Protein AF-A0A522MVM5-F1 (afdb_monomer)

Radius of gyration: 21.89 Å; Cα contacts (8 Å, |Δi|>4): 262; chains: 1; bounding box: 49×53×70 Å

Secondary structure (DSSP, 8-state):
--PPTT------------TT-HHHHHHHHHHHHH-TTHHHHHHHHHHHHHTSS----S-HHHHHHHHHHHHHHHHHEEEETTEEEE-PSSP-SEEEHHHHHHHHHHHTTT-HHHHHHHHHHHHHH--TTSPPPSEEETTT--EE-TT-S--THHHHHHHHHHHHHHHH--HHHHHHHHHHHHHHHHHHHHTB-TTS-B----SSSGGGS--S-----

Sequence (217 aa):
MSVAPREREELRLAVCFHRDGAAAADGGLDAILADREVQRKTAAFYAERLSQARLMVPSAEISRGVVWAKTNMVRVAKEYPLGWGSTNSPPSDILVSRDTSWFVHGYDHLWPQFSRSALEVFNRCLEPSGQVVEYVRGVSGYKTTYELNINDDTPLHLVAILHHYNCTLDDAWLREIYPLCRRIAEYMLSQRDRNGLLFCRAAGVELFGISSWRNII

Solvent-accessible surface area (backbone atoms only — not comparable to full-atom values): 12631 Å² total; per-residue (Å²): 137,86,78,56,94,93,59,84,87,86,88,85,84,84,90,71,82,42,99,86,35,68,83,71,18,45,67,58,45,54,51,57,75,64,47,83,53,52,67,57,53,52,50,48,60,49,50,63,35,59,64,36,81,74,63,90,59,94,48,64,65,60,35,49,47,55,46,52,53,51,50,55,52,61,70,34,53,44,81,36,86,63,37,38,42,53,34,61,89,80,76,66,55,60,33,39,38,51,60,50,26,58,45,28,74,59,30,46,57,47,41,41,68,53,33,52,40,30,52,48,41,53,64,75,57,42,42,96,69,27,49,42,38,47,34,36,27,34,77,78,66,52,66,44,51,66,81,36,76,45,51,48,30,38,64,40,45,54,53,28,52,52,50,48,37,74,69,65,67,48,60,68,59,49,62,70,47,41,68,57,54,51,36,29,53,54,32,52,67,70,34,39,46,98,87,68,44,80,53,70,52,60,93,47,64,69,91,40,39,69,61,65,94,70,79,92,124

Nearest PDB structures (foldseek):
  6xux-assembly1_A  TM=7.515E-01  e=3.654E-05  Escherichia coli K-12
  4zlf-assembly1_A  TM=6.915E-01  e=3.242E-03  Saccharophagus degradans 2-40
  3s4b-assembly1_B  TM=7.210E-01  e=4.071E-02  Cellulomonas uda
  2cqt-assembly1_B  TM=7.478E-01  e=1.286E-01  Cellulomonas gilvus
  8bou-assembly1_A  TM=6.640E-01  e=2.037E-01  Blautia producta ATCC 27340 = DSM 2950

Foldseek 3Di:
DDADVPGDDDDDDDDFDDPVDDVVRVVVVVVVVPPPCVVVVVVVVLCQQLVFPADDDPDPVVRVVSSVVSVVLVVQWDAFPLWIAGD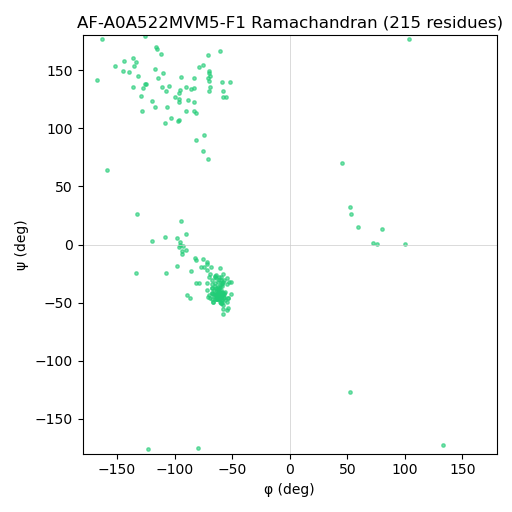DPVHDQKGFLLVLLVSLLVCLRRPLVNNVRSLVSQLVVADPQLAGFGIARRHPRDTHNLPKLHAPSLVSSLVSVVSSCVSPVPPVVCVVCVVSSVSSVVSQQVCADPVSDRDIDFPDDDPSPDRDSDDPD

Structure (mmCIF, N/CA/C/O backbone):
data_AF-A0A522MVM5-F1
#
_entry.id   AF-A0A522MVM5-F1
#
loop_
_atom_site.group_PDB
_atom_site.id
_atom_site.type_symbol
_atom_site.label_atom_id
_atom_site.label_alt_id
_atom_site.label_comp_id
_atom_site.label_asym_id
_atom_site.label_entity_id
_atom_site.label_seq_id
_atom_site.pdbx_PDB_ins_code
_atom_site.Cartn_x
_atom_site.Cartn_y
_atom_site.Cartn_z
_atom_site.occupancy
_atom_site.B_iso_or_equiv
_atom_site.auth_seq_id
_atom_site.auth_comp_id
_atom_site.auth_asym_id
_atom_site.auth_atom_id
_atom_site.pdbx_PDB_model_num
ATOM 1 N N . MET A 1 1 ? 13.911 3.305 -45.208 1.00 59.50 1 MET A N 1
ATOM 2 C CA . MET A 1 1 ? 15.111 2.619 -44.688 1.00 59.50 1 MET A CA 1
ATOM 3 C C . MET A 1 1 ? 15.260 1.305 -45.428 1.00 59.50 1 MET A C 1
ATOM 5 O O . MET A 1 1 ? 14.272 0.593 -45.555 1.00 59.50 1 MET A O 1
ATOM 9 N N . SER A 1 2 ? 16.442 1.036 -45.983 1.00 82.94 2 SER A N 1
ATOM 10 C CA . SER A 1 2 ? 16.785 -0.252 -46.595 1.00 82.94 2 SER A CA 1
ATOM 11 C C . SER A 1 2 ? 17.772 -0.935 -45.657 1.00 82.94 2 SER A C 1
ATOM 13 O O . SER A 1 2 ? 18.920 -0.513 -45.603 1.00 82.94 2 SER A O 1
ATOM 15 N N . VAL A 1 3 ? 17.317 -1.942 -44.913 1.00 85.31 3 VAL A N 1
ATOM 16 C CA . VAL A 1 3 ? 18.158 -2.729 -43.997 1.00 85.31 3 VAL A CA 1
ATOM 17 C C . VAL A 1 3 ? 18.760 -3.893 -44.785 1.00 85.31 3 VAL A C 1
ATOM 19 O O . VAL A 1 3 ? 18.013 -4.638 -45.426 1.00 85.31 3 VAL A O 1
ATOM 22 N N . ALA A 1 4 ? 20.088 -4.044 -44.793 1.00 91.25 4 ALA A N 1
ATOM 23 C CA . ALA A 1 4 ? 20.739 -5.103 -45.564 1.00 91.25 4 ALA A CA 1
ATOM 24 C C . ALA A 1 4 ? 20.488 -6.501 -44.948 1.00 91.25 4 ALA A C 1
ATOM 26 O O . ALA A 1 4 ? 20.100 -6.621 -43.781 1.00 91.25 4 ALA A O 1
ATOM 27 N N . PRO A 1 5 ? 20.711 -7.604 -45.692 1.00 90.31 5 PRO A N 1
ATOM 28 C CA . PRO A 1 5 ? 20.560 -8.947 -45.141 1.00 90.31 5 PRO A CA 1
ATOM 29 C C . PRO A 1 5 ? 21.411 -9.146 -43.878 1.00 90.31 5 PRO A C 1
ATOM 31 O O . PRO A 1 5 ? 22.623 -8.961 -43.910 1.00 90.31 5 PRO A O 1
ATOM 34 N N . ARG A 1 6 ? 20.770 -9.599 -42.789 1.00 90.00 6 ARG A N 1
ATOM 35 C CA . ARG A 1 6 ? 21.353 -9.810 -41.443 1.00 90.00 6 ARG A CA 1
ATOM 36 C C . ARG A 1 6 ? 21.667 -8.541 -40.643 1.00 90.00 6 ARG A C 1
ATOM 38 O O . ARG A 1 6 ? 22.111 -8.674 -39.503 1.00 90.00 6 ARG A O 1
ATOM 45 N N . GLU A 1 7 ? 21.386 -7.354 -41.168 1.00 92.00 7 GLU A N 1
ATOM 46 C CA . GLU A 1 7 ? 21.392 -6.137 -40.359 1.00 92.00 7 GLU A CA 1
ATOM 47 C C . GLU A 1 7 ? 20.102 -6.019 -39.541 1.00 92.00 7 GLU A C 1
ATOM 49 O O . GLU A 1 7 ? 19.048 -6.559 -39.892 1.00 92.00 7 GLU A O 1
ATOM 54 N N . ARG A 1 8 ? 20.202 -5.332 -38.403 1.00 87.00 8 ARG A N 1
ATOM 55 C CA . ARG A 1 8 ? 19.068 -4.986 -37.548 1.00 87.00 8 ARG A CA 1
ATOM 56 C C . ARG A 1 8 ? 19.133 -3.500 -37.258 1.00 87.00 8 ARG A C 1
ATOM 58 O O . ARG A 1 8 ? 20.149 -3.019 -36.768 1.00 87.00 8 ARG A O 1
ATOM 65 N N . GLU A 1 9 ? 18.032 -2.814 -37.510 1.00 88.19 9 GLU A N 1
ATOM 66 C CA . GLU A 1 9 ? 17.811 -1.452 -37.038 1.00 88.19 9 GLU A CA 1
ATOM 67 C C . GLU A 1 9 ? 16.731 -1.468 -35.954 1.00 88.19 9 GLU A C 1
ATOM 69 O O . GLU A 1 9 ? 15.821 -2.301 -35.974 1.00 88.19 9 GLU A O 1
ATOM 74 N N . GLU A 1 10 ? 16.839 -0.555 -34.992 1.00 85.44 10 GLU A N 1
ATOM 75 C CA . GLU A 1 10 ? 15.891 -0.411 -33.890 1.00 85.44 10 GLU A CA 1
ATOM 76 C C . GLU A 1 10 ? 15.267 0.983 -33.939 1.00 85.44 10 GLU A C 1
ATOM 78 O O . GLU A 1 10 ? 15.971 1.992 -33.871 1.00 85.44 10 GLU A O 1
ATOM 83 N N . LEU A 1 11 ? 13.937 1.033 -34.010 1.00 87.25 11 LEU A N 1
ATOM 84 C CA . LEU A 1 11 ? 13.166 2.257 -33.834 1.00 87.25 11 LEU A CA 1
ATOM 85 C C . LEU A 1 11 ? 12.611 2.295 -32.408 1.00 87.25 11 LEU A C 1
ATOM 87 O O . LEU A 1 11 ? 11.927 1.364 -31.982 1.00 87.25 11 LEU A O 1
ATOM 91 N N . ARG A 1 12 ? 12.866 3.390 -31.688 1.00 86.69 12 ARG A N 1
ATOM 92 C CA . ARG A 1 12 ? 12.311 3.631 -30.352 1.00 86.69 12 ARG A CA 1
ATOM 93 C C . ARG A 1 12 ? 11.241 4.707 -30.424 1.00 86.69 12 ARG A C 1
ATOM 95 O O . ARG A 1 12 ? 11.456 5.762 -31.010 1.00 86.69 12 ARG A O 1
ATOM 102 N N . LEU A 1 13 ? 10.103 4.429 -29.802 1.00 88.62 13 LEU A N 1
ATOM 103 C CA . LEU A 1 13 ? 8.974 5.342 -29.684 1.00 88.62 13 LEU A CA 1
ATOM 104 C C . LEU A 1 13 ? 8.638 5.480 -28.201 1.00 88.62 13 LEU A C 1
ATOM 106 O O . LEU A 1 13 ? 8.641 4.490 -27.469 1.00 88.62 13 LEU A O 1
ATOM 110 N N . ALA A 1 14 ? 8.346 6.698 -27.764 1.00 89.62 14 ALA A N 1
ATOM 111 C CA . ALA A 1 14 ? 7.915 6.989 -26.406 1.00 89.62 14 ALA A CA 1
ATOM 112 C C . ALA A 1 14 ? 6.802 8.039 -26.441 1.00 89.62 14 ALA A C 1
ATOM 114 O O . ALA A 1 14 ? 6.758 8.884 -27.333 1.00 89.62 14 ALA A O 1
ATOM 115 N N . VAL A 1 15 ? 5.890 7.952 -25.475 1.00 88.94 15 VAL A N 1
ATOM 116 C CA . VAL A 1 15 ? 4.810 8.921 -25.282 1.00 88.94 15 VAL A CA 1
ATOM 117 C C . VAL A 1 15 ? 5.024 9.562 -23.924 1.00 88.94 15 VAL A C 1
ATOM 119 O O . VAL A 1 15 ? 4.997 8.874 -22.904 1.00 88.94 15 VAL A O 1
ATOM 122 N N . CYS A 1 16 ? 5.229 10.873 -23.924 1.00 89.69 16 CYS A N 1
ATOM 123 C CA . CYS A 1 16 ? 5.410 11.661 -22.716 1.00 89.69 16 CYS A CA 1
ATOM 124 C C . CYS A 1 16 ? 4.249 12.636 -22.555 1.00 89.69 16 CYS A C 1
ATOM 126 O O . CYS A 1 16 ? 3.744 13.194 -23.528 1.00 89.69 16 CYS A O 1
ATOM 128 N N . PHE A 1 17 ? 3.843 12.850 -21.310 1.00 88.56 17 PHE A N 1
ATOM 129 C CA . PHE A 1 17 ? 2.842 13.839 -20.946 1.00 88.56 17 PHE A CA 1
ATOM 130 C C . PHE A 1 17 ? 3.404 14.726 -19.841 1.00 88.56 17 PHE A C 1
ATOM 132 O O . PHE A 1 17 ? 3.945 14.227 -18.855 1.00 88.56 17 PHE A O 1
ATOM 139 N N . HIS A 1 18 ? 3.219 16.033 -19.990 1.00 88.69 18 HIS A N 1
ATOM 140 C CA . HIS A 1 18 ? 3.446 16.997 -18.929 1.00 88.69 18 HIS A CA 1
ATOM 141 C C . HIS A 1 18 ? 2.291 17.996 -18.917 1.00 88.69 18 HIS A C 1
ATOM 143 O O . HIS A 1 18 ? 1.875 18.482 -19.970 1.00 88.69 18 HIS A O 1
ATOM 149 N N . ARG A 1 19 ? 1.771 18.314 -17.726 1.00 88.38 19 ARG A N 1
ATOM 150 C CA . ARG A 1 19 ? 0.614 19.216 -17.582 1.00 88.38 19 ARG A CA 1
ATOM 151 C C . ARG A 1 19 ? 0.884 20.627 -18.122 1.00 88.38 19 ARG A C 1
ATOM 153 O O . ARG A 1 19 ? -0.040 21.284 -18.580 1.00 88.38 19 ARG A O 1
ATOM 160 N N . ASP A 1 20 ? 2.148 21.049 -18.091 1.00 92.25 20 ASP A N 1
ATOM 161 C CA . ASP A 1 20 ? 2.594 22.386 -18.511 1.00 92.25 20 ASP A CA 1
ATOM 162 C C . ASP A 1 20 ? 2.977 22.454 -20.010 1.00 92.25 20 ASP A C 1
ATOM 164 O O . ASP A 1 20 ? 3.502 23.462 -20.474 1.00 92.25 20 ASP A O 1
ATOM 168 N N . GLY A 1 21 ? 2.704 21.394 -20.785 1.00 92.19 21 GLY A N 1
ATOM 169 C CA . GLY A 1 21 ? 2.874 21.364 -22.243 1.00 92.19 21 GLY A CA 1
ATOM 170 C C . GLY A 1 21 ? 4.105 20.598 -22.743 1.00 92.19 21 GLY A C 1
ATOM 171 O O . GLY A 1 21 ? 4.904 20.080 -21.965 1.00 92.19 21 GLY A O 1
ATOM 172 N N . ALA A 1 22 ? 4.241 20.513 -24.073 1.00 91.38 22 ALA A N 1
ATOM 173 C CA . ALA A 1 22 ? 5.229 19.663 -24.751 1.00 91.38 22 ALA A CA 1
ATOM 174 C C . ALA A 1 22 ? 6.685 20.008 -24.395 1.00 91.38 22 ALA A C 1
ATOM 176 O O . ALA A 1 22 ? 7.446 19.109 -24.061 1.00 91.38 22 ALA A O 1
ATOM 177 N N . ALA A 1 23 ? 7.039 21.296 -24.340 1.00 92.31 23 ALA A N 1
ATOM 178 C CA . ALA A 1 23 ? 8.403 21.727 -24.012 1.00 92.31 23 ALA A CA 1
ATOM 179 C C . ALA A 1 23 ? 8.878 21.230 -22.632 1.00 92.31 23 ALA A C 1
ATOM 181 O O . ALA A 1 23 ? 10.050 20.925 -22.437 1.00 92.31 23 ALA A O 1
ATOM 182 N N . ALA A 1 24 ? 7.959 21.113 -21.668 1.00 90.81 24 ALA A N 1
ATOM 183 C CA . ALA A 1 24 ? 8.264 20.564 -20.349 1.00 90.81 24 ALA A CA 1
ATOM 184 C C . ALA A 1 24 ? 8.364 19.024 -20.351 1.00 90.81 24 ALA A C 1
ATOM 186 O O . ALA A 1 24 ? 8.955 18.444 -19.442 1.00 90.81 24 ALA A O 1
ATOM 187 N N . ALA A 1 25 ? 7.804 18.354 -21.363 1.00 92.69 25 ALA A N 1
ATOM 188 C CA . ALA A 1 25 ? 7.892 16.908 -21.548 1.00 92.69 25 ALA A CA 1
ATOM 189 C C . ALA A 1 25 ? 9.162 16.470 -22.305 1.00 92.69 25 ALA A C 1
ATOM 191 O O . ALA A 1 25 ? 9.578 15.321 -22.139 1.00 92.69 25 ALA A O 1
ATOM 192 N N . ASP A 1 26 ? 9.782 17.361 -23.089 1.00 91.44 26 ASP A N 1
ATOM 193 C CA . ASP A 1 26 ? 10.925 17.053 -23.966 1.00 91.44 26 ASP A CA 1
ATOM 194 C C . ASP A 1 26 ? 12.104 16.440 -23.201 1.00 91.44 26 ASP A C 1
ATOM 196 O O . ASP A 1 26 ? 12.594 15.374 -23.564 1.00 91.44 26 ASP A O 1
ATOM 200 N N . GLY A 1 27 ? 12.493 17.030 -22.065 1.00 88.56 27 GLY A N 1
ATOM 201 C CA . GLY A 1 27 ? 13.588 16.486 -21.254 1.00 88.56 27 GLY A CA 1
ATOM 202 C C . GLY A 1 27 ? 13.316 15.065 -20.739 1.00 88.56 27 GLY A C 1
ATOM 203 O O . GLY A 1 27 ? 14.226 14.239 -20.665 1.00 88.56 27 GLY A O 1
ATOM 204 N N . GLY A 1 28 ? 12.055 14.749 -20.421 1.00 88.06 28 GLY A N 1
ATOM 205 C CA . GLY A 1 28 ? 11.645 13.398 -20.030 1.00 88.06 28 GLY A CA 1
ATOM 206 C C . GLY A 1 28 ? 11.638 12.423 -21.209 1.00 88.06 28 GLY A C 1
ATOM 207 O O . GLY A 1 28 ? 12.064 11.277 -21.064 1.00 88.06 28 GLY A O 1
ATOM 208 N N . LEU A 1 29 ? 11.199 12.883 -22.384 1.00 90.88 29 LEU A N 1
ATOM 209 C CA . LEU A 1 29 ? 11.238 12.112 -23.625 1.00 90.88 29 LEU A CA 1
ATOM 210 C C . LEU A 1 29 ? 12.673 11.733 -24.001 1.00 90.88 29 LEU A C 1
ATOM 212 O O . LEU A 1 29 ? 12.952 10.552 -24.217 1.00 90.88 29 LEU A O 1
ATOM 216 N N . ASP A 1 30 ? 13.584 12.704 -24.001 1.00 91.06 30 ASP A N 1
ATOM 217 C CA . ASP A 1 30 ? 14.993 12.490 -24.327 1.00 91.06 30 ASP A CA 1
ATOM 218 C C . ASP A 1 30 ? 15.651 11.512 -23.352 1.00 91.06 30 ASP A C 1
ATOM 220 O O . ASP A 1 30 ? 16.343 10.582 -23.772 1.00 91.06 30 ASP A O 1
ATOM 224 N N . ALA A 1 31 ? 15.377 11.649 -22.051 1.00 89.62 31 ALA A N 1
ATOM 225 C CA . ALA A 1 31 ? 15.889 10.731 -21.039 1.00 89.62 31 ALA A CA 1
ATOM 226 C C . ALA A 1 31 ? 15.412 9.283 -21.268 1.00 89.62 31 ALA A C 1
ATOM 228 O O . ALA A 1 31 ? 16.213 8.346 -21.195 1.00 89.62 31 ALA A O 1
ATOM 229 N N . ILE A 1 32 ? 14.130 9.083 -21.598 1.00 89.00 32 ILE A N 1
ATOM 230 C CA . ILE A 1 32 ? 13.566 7.753 -21.881 1.00 89.00 32 ILE A CA 1
ATOM 231 C C . ILE A 1 32 ? 14.183 7.154 -23.149 1.00 89.00 32 ILE A C 1
ATOM 233 O O . ILE A 1 32 ? 14.545 5.973 -23.169 1.00 89.00 32 ILE A O 1
ATOM 237 N N . LEU A 1 33 ? 14.319 7.951 -24.211 1.00 90.12 33 LEU A N 1
ATOM 238 C CA . LEU A 1 33 ? 14.910 7.510 -25.475 1.00 90.12 33 LEU A CA 1
ATOM 239 C C . LEU A 1 33 ? 16.421 7.254 -25.362 1.00 90.12 33 LEU A C 1
ATOM 241 O O . LEU A 1 33 ? 16.952 6.427 -26.110 1.00 90.12 33 LEU A O 1
ATOM 245 N N . ALA A 1 34 ? 17.106 7.901 -24.419 1.00 90.62 34 ALA A N 1
ATOM 246 C CA . ALA A 1 34 ? 18.513 7.659 -24.120 1.00 90.62 34 ALA A CA 1
ATOM 247 C C . ALA A 1 34 ? 18.731 6.401 -23.261 1.00 90.62 34 ALA A C 1
ATOM 249 O O . ALA A 1 34 ? 19.721 5.694 -23.460 1.00 90.62 34 ALA A O 1
ATOM 250 N N . ASP A 1 35 ? 17.812 6.059 -22.348 1.00 91.31 35 ASP A N 1
ATOM 251 C CA . ASP A 1 35 ? 17.983 4.911 -21.448 1.00 91.31 35 ASP A CA 1
ATOM 252 C C . ASP A 1 35 ? 17.779 3.575 -22.180 1.00 91.31 35 ASP A C 1
ATOM 254 O O . ASP A 1 35 ? 16.661 3.082 -22.337 1.00 91.31 35 ASP A O 1
ATOM 258 N N . ARG A 1 36 ? 18.871 2.975 -22.661 1.00 89.00 36 ARG A N 1
ATOM 259 C CA . ARG A 1 36 ? 18.879 1.654 -23.324 1.00 89.00 36 ARG A CA 1
ATOM 260 C C . ARG A 1 36 ? 18.648 0.495 -22.356 1.00 89.00 36 ARG A C 1
ATOM 262 O O . ARG A 1 36 ? 18.312 -0.605 -22.777 1.00 89.00 36 ARG A O 1
ATOM 269 N N . GLU A 1 37 ? 18.769 0.751 -21.060 1.00 91.75 37 GLU A N 1
ATOM 270 C CA . GLU A 1 37 ? 18.680 -0.262 -20.016 1.00 91.75 37 GLU A CA 1
ATOM 271 C C . GLU A 1 37 ? 17.276 -0.352 -19.410 1.00 91.75 37 GLU A C 1
ATOM 273 O O . GLU A 1 37 ? 17.040 -1.208 -18.557 1.00 91.75 37 GLU A O 1
ATOM 278 N N . VAL A 1 38 ? 16.332 0.496 -19.840 1.00 88.00 38 VAL A N 1
ATOM 279 C CA . VAL A 1 38 ? 14.992 0.606 -19.240 1.00 88.00 38 VAL A CA 1
ATOM 280 C C . VAL A 1 38 ? 14.270 -0.741 -19.174 1.00 88.00 38 VAL A C 1
ATOM 282 O O . VAL A 1 38 ? 13.802 -1.130 -18.107 1.00 88.00 38 VAL A O 1
ATOM 285 N N . GLN A 1 39 ? 14.276 -1.523 -20.259 1.00 88.38 39 GLN A N 1
ATOM 286 C CA . GLN A 1 39 ? 13.638 -2.841 -20.284 1.00 88.38 39 GLN A CA 1
ATOM 287 C C . GLN A 1 39 ? 14.296 -3.804 -19.290 1.00 88.38 39 GLN A C 1
ATOM 289 O O . GLN A 1 39 ? 13.598 -4.532 -18.581 1.00 88.38 39 GLN A O 1
ATOM 294 N N . ARG A 1 40 ? 15.633 -3.798 -19.203 1.00 93.50 40 ARG A N 1
ATOM 295 C CA . ARG A 1 40 ? 16.369 -4.654 -18.266 1.00 93.50 40 ARG A CA 1
ATOM 296 C C . ARG A 1 40 ? 16.108 -4.239 -16.821 1.00 93.50 40 ARG A C 1
ATOM 298 O O . ARG A 1 40 ? 15.895 -5.111 -15.984 1.00 93.50 40 ARG A O 1
ATOM 305 N N . LYS A 1 41 ? 16.084 -2.936 -16.527 1.00 93.94 41 LYS A N 1
ATOM 306 C CA . LYS A 1 41 ? 15.752 -2.396 -15.199 1.00 93.94 41 LYS A CA 1
ATOM 307 C C . LYS A 1 41 ? 14.332 -2.789 -14.788 1.00 93.94 41 LYS A C 1
ATOM 309 O O . LYS A 1 41 ? 14.145 -3.291 -13.684 1.00 93.94 41 LYS A O 1
ATOM 314 N N . THR A 1 42 ? 13.353 -2.658 -15.687 1.00 91.44 42 THR A N 1
ATOM 315 C CA . THR A 1 42 ? 11.976 -3.106 -15.437 1.00 91.44 42 THR A CA 1
ATOM 316 C C . THR A 1 42 ? 11.914 -4.615 -15.203 1.00 91.44 42 THR A C 1
ATOM 318 O O . THR A 1 42 ? 11.319 -5.057 -14.225 1.00 91.44 42 THR A O 1
ATOM 321 N N . ALA A 1 43 ? 12.564 -5.422 -16.044 1.00 94.50 43 ALA A N 1
ATOM 322 C CA . ALA A 1 43 ? 12.594 -6.872 -15.867 1.00 94.50 43 ALA A CA 1
ATOM 323 C C . ALA A 1 43 ? 13.237 -7.275 -14.530 1.00 94.50 43 ALA A C 1
ATOM 325 O O . ALA A 1 43 ? 12.707 -8.145 -13.844 1.00 94.50 43 ALA A O 1
ATOM 326 N N . ALA A 1 44 ? 14.329 -6.617 -14.132 1.00 95.56 44 ALA A N 1
ATOM 327 C CA . ALA A 1 44 ? 14.992 -6.847 -12.851 1.00 95.56 44 ALA A CA 1
ATOM 328 C C . ALA A 1 44 ? 14.090 -6.480 -11.663 1.00 95.56 44 ALA A C 1
ATOM 330 O O . ALA A 1 44 ? 13.969 -7.274 -10.733 1.00 95.56 44 ALA A O 1
ATOM 331 N N . PHE A 1 45 ? 13.396 -5.338 -11.729 1.00 93.62 45 PHE A N 1
ATOM 332 C CA . PHE A 1 45 ? 12.435 -4.905 -10.709 1.00 93.62 45 PHE A CA 1
ATOM 333 C C . PHE A 1 45 ? 11.326 -5.943 -10.473 1.00 93.62 45 PHE A C 1
ATOM 335 O O . PHE A 1 45 ? 11.011 -6.272 -9.325 1.00 93.62 45 PHE A O 1
ATOM 342 N N . TYR A 1 46 ? 10.755 -6.490 -11.554 1.00 94.56 46 TYR A N 1
ATOM 343 C CA . TYR A 1 46 ? 9.770 -7.568 -11.457 1.00 94.56 46 TYR A CA 1
ATOM 344 C C . TYR A 1 46 ? 10.413 -8.868 -10.972 1.00 94.56 46 TYR A C 1
ATOM 346 O O . TYR A 1 46 ? 9.874 -9.508 -10.076 1.00 94.56 46 TYR A O 1
ATOM 354 N N . ALA A 1 47 ? 11.560 -9.267 -11.524 1.00 93.94 47 ALA A N 1
ATOM 355 C CA . ALA A 1 47 ? 12.223 -10.518 -11.167 1.00 93.94 47 ALA A CA 1
ATOM 356 C C . ALA A 1 47 ? 12.565 -10.585 -9.672 1.00 93.94 47 ALA A C 1
ATOM 358 O O . ALA A 1 47 ? 12.301 -11.607 -9.040 1.00 93.94 47 ALA A O 1
ATOM 359 N N . GLU A 1 48 ? 13.076 -9.494 -9.098 1.00 94.31 48 GLU A N 1
ATOM 360 C CA . GLU A 1 48 ? 13.365 -9.361 -7.668 1.00 94.31 48 GLU A CA 1
ATOM 361 C C . GLU A 1 48 ? 12.131 -9.704 -6.815 1.00 94.31 48 GLU A C 1
ATOM 363 O O . GLU A 1 48 ? 12.178 -10.620 -5.993 1.00 94.31 48 GLU A O 1
ATOM 368 N N . ARG A 1 49 ? 10.995 -9.047 -7.075 1.00 94.25 49 ARG A N 1
ATOM 369 C CA . ARG A 1 49 ? 9.741 -9.224 -6.319 1.00 94.25 49 ARG A CA 1
ATOM 370 C C . ARG A 1 49 ? 9.081 -10.574 -6.581 1.00 94.25 49 ARG A C 1
ATOM 372 O O . ARG A 1 49 ? 8.675 -11.271 -5.656 1.00 94.25 49 ARG A O 1
ATOM 379 N N . LEU A 1 50 ? 8.996 -10.990 -7.844 1.00 93.56 50 LEU A N 1
ATOM 380 C CA . LEU A 1 50 ? 8.359 -12.254 -8.231 1.00 93.56 50 LEU A CA 1
ATOM 381 C C . LEU A 1 50 ? 9.154 -13.479 -7.764 1.00 93.56 50 LEU A C 1
ATOM 383 O O . LEU A 1 50 ? 8.586 -14.573 -7.668 1.00 93.56 50 LEU A O 1
ATOM 387 N N . SER A 1 51 ? 10.443 -13.308 -7.456 1.00 92.75 51 SER A N 1
ATOM 388 C CA . SER A 1 51 ? 11.276 -14.371 -6.900 1.00 92.75 51 SER A CA 1
ATOM 389 C C . SER A 1 51 ? 10.940 -14.725 -5.448 1.00 92.75 51 SER A C 1
ATOM 391 O O . SER A 1 51 ? 11.222 -15.860 -5.062 1.00 92.75 51 SER A O 1
ATOM 393 N N . GLN A 1 52 ? 10.301 -13.815 -4.701 1.00 92.31 52 GLN A N 1
ATOM 394 C CA . GLN A 1 52 ? 9.852 -14.010 -3.316 1.00 92.31 52 GLN A CA 1
ATOM 395 C C . GLN A 1 52 ? 8.606 -14.896 -3.251 1.00 92.31 52 GLN A C 1
ATOM 397 O O . GLN A 1 52 ? 7.857 -14.945 -4.223 1.00 92.31 52 GLN A O 1
ATOM 402 N N . ALA A 1 53 ? 8.364 -15.586 -2.130 1.00 88.88 53 ALA A N 1
ATOM 403 C CA . ALA A 1 53 ? 7.168 -16.413 -1.900 1.00 88.88 53 ALA A CA 1
ATOM 404 C C . ALA A 1 53 ? 6.814 -17.327 -3.098 1.00 88.88 53 ALA A C 1
ATOM 406 O O . ALA A 1 53 ? 5.859 -17.100 -3.854 1.00 88.88 53 ALA A O 1
ATOM 407 N N . ARG A 1 54 ? 7.651 -18.345 -3.337 1.00 88.56 54 ARG A N 1
ATOM 408 C CA . ARG A 1 54 ? 7.435 -19.335 -4.403 1.00 88.56 54 ARG A CA 1
ATOM 409 C C . ARG A 1 54 ? 6.616 -20.508 -3.885 1.00 88.56 54 ARG A C 1
ATOM 411 O O . ARG A 1 54 ? 6.916 -21.051 -2.829 1.00 88.56 54 ARG A O 1
ATOM 418 N N . LEU A 1 55 ? 5.638 -20.935 -4.679 1.00 90.62 55 LEU A N 1
ATOM 419 C CA . LEU A 1 55 ? 4.856 -22.136 -4.411 1.00 90.62 55 LEU A CA 1
ATOM 420 C C . LEU A 1 55 ? 5.328 -23.270 -5.324 1.00 90.62 55 LEU A C 1
ATOM 422 O O . LEU A 1 55 ? 5.103 -23.237 -6.537 1.00 90.62 55 LEU A O 1
ATOM 426 N N . MET A 1 56 ? 5.995 -24.262 -4.740 1.00 91.12 56 MET A N 1
ATOM 427 C CA . MET A 1 56 ? 6.434 -25.468 -5.440 1.00 91.12 56 MET A CA 1
ATOM 428 C C . MET A 1 56 ? 5.413 -26.577 -5.214 1.00 91.12 56 MET A C 1
ATOM 430 O O . MET A 1 56 ? 5.309 -27.119 -4.118 1.00 91.12 56 MET A O 1
ATOM 434 N N . VAL A 1 57 ? 4.649 -26.893 -6.254 1.00 95.06 57 VAL A N 1
ATOM 435 C CA . VAL A 1 57 ? 3.628 -27.944 -6.243 1.00 95.06 57 VAL A CA 1
ATOM 436 C C . VAL A 1 57 ? 3.728 -28.768 -7.530 1.00 95.06 57 VAL A C 1
ATOM 438 O O . VAL A 1 57 ? 4.296 -28.283 -8.509 1.00 95.06 57 VAL A O 1
ATOM 441 N N . PRO A 1 58 ? 3.177 -29.995 -7.572 1.00 97.69 58 PRO A N 1
ATOM 442 C CA . PRO A 1 58 ? 3.253 -30.835 -8.769 1.00 97.69 58 PRO A CA 1
ATOM 443 C C . PRO A 1 58 ? 2.622 -30.211 -10.024 1.00 97.69 58 PRO A C 1
ATOM 445 O O . PRO A 1 58 ? 3.074 -30.481 -11.133 1.00 97.69 58 PRO A O 1
ATOM 448 N N . SER A 1 59 ? 1.592 -29.368 -9.871 1.00 97.31 59 SER A N 1
ATOM 449 C CA . SER A 1 59 ? 0.976 -28.661 -11.000 1.00 97.31 59 SER A CA 1
ATOM 450 C C . SER A 1 59 ? 1.752 -27.392 -11.346 1.00 97.31 59 SER A C 1
ATOM 452 O O . SER A 1 59 ? 1.764 -26.412 -10.595 1.00 97.31 59 SER A O 1
ATOM 454 N N . ALA A 1 60 ? 2.331 -27.377 -12.544 1.00 94.56 60 ALA A N 1
ATOM 455 C CA . ALA A 1 60 ? 3.016 -26.205 -13.068 1.00 94.56 60 ALA A CA 1
ATOM 456 C C . ALA A 1 60 ? 2.052 -25.024 -13.299 1.00 94.56 60 ALA A C 1
ATOM 458 O O . ALA A 1 60 ? 2.464 -23.869 -13.216 1.00 94.56 60 ALA A O 1
ATOM 459 N N . GLU A 1 61 ? 0.770 -25.288 -13.560 1.00 96.81 61 GLU A N 1
ATOM 4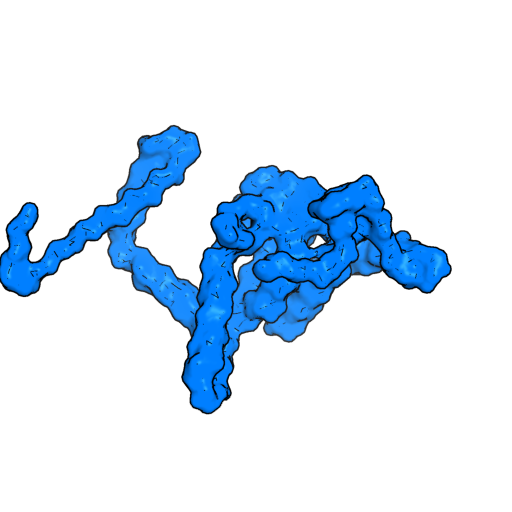60 C CA . GLU A 1 61 ? -0.284 -24.282 -13.715 1.00 96.81 61 GLU A CA 1
ATOM 461 C C . GLU A 1 61 ? -0.482 -23.501 -12.419 1.00 96.81 61 GLU A C 1
ATOM 463 O O . GLU A 1 61 ? -0.485 -22.273 -12.452 1.00 96.81 61 GLU A O 1
ATOM 468 N N . ILE A 1 62 ? -0.575 -24.197 -11.281 1.00 95.12 62 ILE A N 1
ATOM 469 C CA . ILE A 1 62 ? -0.729 -23.563 -9.967 1.00 95.12 62 ILE A CA 1
ATOM 470 C C . ILE A 1 62 ? 0.518 -22.737 -9.631 1.00 95.12 62 ILE A C 1
ATOM 472 O O . ILE A 1 62 ? 0.401 -21.566 -9.265 1.00 95.12 62 ILE A O 1
ATOM 476 N N . SER A 1 63 ? 1.718 -23.295 -9.826 1.00 93.31 63 SER A N 1
ATOM 477 C CA . SER A 1 63 ? 2.968 -22.554 -9.605 1.00 93.31 63 SER A CA 1
ATOM 478 C C . SER A 1 63 ? 3.066 -21.296 -10.479 1.00 93.31 63 SER A C 1
ATOM 480 O O . SER A 1 63 ? 3.459 -20.237 -9.987 1.00 93.31 63 SER A O 1
ATOM 482 N N . ARG A 1 64 ? 2.666 -21.365 -11.759 1.00 93.38 64 ARG A N 1
ATOM 483 C CA . ARG A 1 64 ? 2.601 -20.189 -12.649 1.00 93.38 64 ARG A CA 1
ATOM 484 C C . ARG A 1 64 ? 1.515 -19.203 -12.221 1.00 93.38 64 ARG A C 1
ATOM 486 O O . ARG A 1 64 ? 1.741 -17.998 -12.298 1.00 93.38 64 ARG A O 1
ATOM 493 N N . GLY A 1 65 ? 0.370 -19.695 -11.751 1.00 94.69 65 GLY A N 1
ATOM 494 C CA . GLY A 1 65 ? -0.734 -18.878 -11.250 1.00 94.69 65 GLY A CA 1
ATOM 495 C C . GLY A 1 65 ? -0.299 -17.961 -10.109 1.00 94.69 65 GLY A C 1
ATOM 496 O O . GLY A 1 65 ? -0.596 -16.770 -10.138 1.00 94.69 65 GLY A O 1
ATOM 497 N N . VAL A 1 66 ? 0.504 -18.468 -9.168 1.00 93.25 66 VAL A N 1
ATOM 498 C CA . VAL A 1 66 ? 1.071 -17.653 -8.078 1.00 93.25 66 VAL A CA 1
ATOM 499 C C . VAL A 1 66 ? 1.990 -16.549 -8.604 1.00 93.25 66 VAL A C 1
ATOM 501 O O . VAL A 1 66 ? 1.957 -15.426 -8.103 1.00 93.25 66 VAL A O 1
ATOM 504 N N . VAL A 1 67 ? 2.801 -16.824 -9.630 1.00 93.81 67 VAL A N 1
ATOM 505 C CA . VAL A 1 67 ? 3.649 -15.789 -10.248 1.00 93.81 67 VAL A CA 1
ATOM 506 C C . VAL A 1 67 ? 2.785 -14.699 -10.882 1.00 93.81 67 VAL A C 1
ATOM 508 O O . VAL A 1 67 ? 3.010 -13.524 -10.604 1.00 93.81 67 VAL A O 1
ATOM 511 N N . TRP A 1 68 ? 1.760 -15.074 -11.651 1.00 94.75 68 TRP A N 1
ATOM 512 C CA . TRP A 1 68 ? 0.847 -14.118 -12.281 1.00 94.75 68 TRP A CA 1
ATOM 513 C C . TRP A 1 68 ? 0.017 -13.314 -11.278 1.00 94.75 68 TRP A C 1
ATOM 515 O O . TRP A 1 68 ? -0.203 -12.124 -11.503 1.00 94.75 68 TRP A O 1
ATOM 525 N N . ALA A 1 69 ? -0.388 -13.914 -10.156 1.00 93.12 69 ALA A N 1
ATOM 526 C CA . ALA A 1 69 ? -1.059 -13.201 -9.072 1.00 93.12 69 ALA A CA 1
ATOM 527 C C . ALA A 1 69 ? -0.163 -12.085 -8.511 1.00 93.12 69 ALA A C 1
ATOM 529 O O . ALA A 1 69 ? -0.578 -10.929 -8.444 1.00 93.12 69 ALA A O 1
ATOM 530 N N . LYS A 1 70 ? 1.109 -12.390 -8.223 1.00 94.56 70 LYS A N 1
ATOM 531 C CA . LYS A 1 70 ? 2.084 -11.380 -7.779 1.00 94.56 70 LYS A CA 1
ATOM 532 C C . LYS A 1 70 ? 2.362 -10.329 -8.856 1.00 94.56 70 LYS A C 1
ATOM 534 O O . LYS A 1 70 ? 2.500 -9.153 -8.535 1.00 94.56 70 LYS A O 1
ATOM 539 N N . THR A 1 71 ? 2.410 -10.712 -10.135 1.00 93.50 71 THR A N 1
ATOM 540 C CA . THR A 1 71 ? 2.530 -9.751 -11.245 1.00 93.50 71 THR A CA 1
ATOM 541 C C . THR A 1 71 ? 1.347 -8.786 -11.272 1.00 93.50 71 THR A C 1
ATOM 543 O O . THR A 1 71 ? 1.552 -7.588 -11.454 1.00 93.50 71 THR A O 1
ATOM 546 N N . ASN A 1 72 ? 0.123 -9.284 -11.067 1.00 91.62 72 ASN A N 1
ATOM 547 C CA . ASN A 1 72 ? -1.078 -8.452 -11.024 1.00 91.62 72 ASN A CA 1
ATOM 548 C C . ASN A 1 72 ? -1.014 -7.432 -9.882 1.00 91.62 72 ASN A C 1
ATOM 550 O O . ASN A 1 72 ? -1.285 -6.259 -10.123 1.00 91.62 72 ASN A O 1
ATOM 554 N N . MET A 1 73 ? -0.563 -7.862 -8.701 1.00 91.88 73 MET A N 1
ATOM 555 C CA . MET A 1 73 ? -0.325 -6.969 -7.570 1.00 91.88 73 MET A CA 1
ATOM 556 C C . MET A 1 73 ? 0.685 -5.879 -7.943 1.00 91.88 73 MET A C 1
ATOM 558 O O . MET A 1 73 ? 0.333 -4.708 -8.000 1.00 91.88 73 MET A O 1
ATOM 562 N N . VAL A 1 74 ? 1.909 -6.246 -8.338 1.00 92.31 74 VAL A N 1
ATOM 563 C CA . VAL A 1 74 ? 2.964 -5.268 -8.677 1.00 92.31 74 VAL A CA 1
ATOM 564 C C . VAL A 1 74 ? 2.514 -4.265 -9.751 1.00 92.31 74 VAL A C 1
ATOM 566 O O . VAL A 1 74 ? 2.884 -3.096 -9.688 1.00 92.31 74 VAL A O 1
ATOM 569 N N . ARG A 1 75 ? 1.681 -4.685 -10.710 1.00 90.31 75 ARG A N 1
ATOM 570 C CA . ARG A 1 75 ? 1.156 -3.823 -11.781 1.00 90.31 75 ARG A CA 1
ATOM 571 C C . ARG A 1 75 ? 0.292 -2.663 -11.271 1.00 90.31 75 ARG A C 1
ATOM 573 O O . ARG A 1 75 ? 0.251 -1.624 -11.928 1.00 90.31 75 ARG A O 1
ATOM 580 N N . VAL A 1 76 ? -0.432 -2.842 -10.164 1.00 90.88 76 VAL A N 1
ATOM 581 C CA . VAL A 1 76 ? -1.329 -1.812 -9.608 1.00 90.88 76 VAL A CA 1
ATOM 582 C C . VAL A 1 76 ? -0.666 -0.938 -8.543 1.00 90.88 76 VAL A C 1
ATOM 584 O O . VAL A 1 76 ? -1.251 0.071 -8.151 1.00 90.88 76 VAL A O 1
ATOM 587 N N . ALA A 1 77 ? 0.550 -1.282 -8.108 1.00 92.69 77 ALA A N 1
ATOM 588 C CA . ALA A 1 77 ? 1.357 -0.463 -7.209 1.00 92.69 77 ALA A CA 1
ATOM 589 C C . ALA A 1 77 ? 1.861 0.805 -7.910 1.00 92.69 77 ALA A C 1
ATOM 591 O O . ALA A 1 77 ? 2.398 0.756 -9.020 1.00 92.69 77 ALA A O 1
ATOM 592 N N . LYS A 1 78 ? 1.703 1.949 -7.246 1.00 92.56 78 LYS A N 1
ATOM 593 C CA . LYS A 1 78 ? 2.080 3.265 -7.759 1.00 92.56 78 LYS A CA 1
ATOM 594 C C . LYS A 1 78 ? 2.587 4.164 -6.646 1.00 92.56 78 LYS A C 1
ATOM 596 O O . LYS A 1 78 ? 2.131 4.080 -5.508 1.00 92.56 78 LYS A O 1
ATOM 601 N N . GLU A 1 79 ? 3.502 5.050 -7.006 1.00 93.56 79 GLU A N 1
ATOM 602 C CA . GLU A 1 79 ? 3.958 6.124 -6.135 1.00 93.56 79 GLU A CA 1
ATOM 603 C C . GLU A 1 79 ? 3.177 7.399 -6.454 1.00 93.56 79 GLU A C 1
ATOM 605 O O . GLU A 1 79 ? 3.112 7.838 -7.605 1.00 93.56 79 GLU A O 1
ATOM 610 N N . TYR A 1 80 ? 2.559 7.969 -5.426 1.00 93.81 80 TYR A N 1
ATOM 611 C CA . TYR A 1 80 ? 1.847 9.240 -5.468 1.00 93.81 80 TYR A CA 1
ATOM 612 C C . TYR A 1 80 ? 2.614 10.277 -4.637 1.00 93.81 80 TYR A C 1
ATOM 614 O O . TYR A 1 80 ? 3.419 9.893 -3.787 1.00 93.81 80 TYR A O 1
ATOM 622 N N . PRO A 1 81 ? 2.342 11.588 -4.789 1.00 94.19 81 PRO A N 1
ATOM 623 C CA . PRO A 1 81 ? 2.935 12.618 -3.931 1.00 94.19 81 PRO A CA 1
ATOM 624 C C . PRO A 1 81 ? 2.791 12.358 -2.423 1.00 94.19 81 PRO A C 1
ATOM 626 O O . PRO A 1 81 ? 3.669 12.730 -1.651 1.00 94.19 81 PRO A O 1
ATOM 629 N N . LEU A 1 82 ? 1.703 11.709 -1.995 1.00 93.62 82 LEU A N 1
ATOM 630 C CA . LEU A 1 82 ? 1.493 11.342 -0.590 1.00 93.62 82 LEU A CA 1
ATOM 631 C C . LEU A 1 82 ? 2.210 10.065 -0.149 1.00 93.62 82 LEU A C 1
ATOM 633 O O . LEU A 1 82 ? 2.263 9.811 1.055 1.00 93.62 82 LEU A O 1
ATOM 637 N N . GLY A 1 83 ? 2.725 9.262 -1.077 1.00 94.25 83 GLY A N 1
ATOM 638 C CA . GLY A 1 83 ? 3.363 7.978 -0.811 1.00 94.25 83 GLY A CA 1
ATOM 639 C C . GLY A 1 83 ? 2.882 6.864 -1.739 1.00 94.25 83 GLY A C 1
ATOM 640 O O . GLY A 1 83 ? 2.146 7.081 -2.703 1.00 94.25 83 GLY A O 1
ATOM 641 N N . TRP A 1 84 ? 3.321 5.647 -1.435 1.00 95.94 84 TRP A N 1
ATOM 642 C CA . TRP A 1 84 ? 2.938 4.456 -2.184 1.00 95.94 84 TRP A CA 1
ATOM 643 C C . TRP A 1 84 ? 1.480 4.074 -1.933 1.00 95.94 84 TRP A C 1
ATOM 645 O O . TRP A 1 84 ? 0.971 4.196 -0.824 1.00 95.94 84 TRP A O 1
ATOM 655 N N . GLY A 1 85 ? 0.817 3.584 -2.973 1.00 94.50 85 GLY A N 1
ATOM 656 C CA . GLY A 1 85 ? -0.544 3.075 -2.900 1.00 94.50 85 GLY A CA 1
ATOM 657 C C . GLY A 1 85 ? -0.883 2.222 -4.115 1.00 94.50 85 GLY A C 1
ATOM 658 O O . GLY A 1 85 ? -0.082 2.070 -5.040 1.00 94.50 85 GLY A O 1
ATOM 659 N N . SER A 1 86 ? -2.079 1.648 -4.119 1.00 91.81 86 SER A N 1
ATOM 660 C CA . SER A 1 86 ? -2.582 0.850 -5.237 1.00 91.81 86 SER A CA 1
ATOM 661 C C . SER A 1 86 ? -3.986 1.278 -5.623 1.00 91.81 86 SER A C 1
ATOM 663 O O . SER A 1 86 ? -4.791 1.623 -4.761 1.00 91.81 86 SER A O 1
ATOM 665 N N . THR A 1 87 ? -4.285 1.229 -6.921 1.00 86.94 87 THR A N 1
ATOM 666 C CA . THR A 1 87 ? -5.620 1.522 -7.457 1.00 86.94 87 THR A CA 1
ATOM 667 C C . THR A 1 87 ? -6.053 0.469 -8.463 1.00 86.94 87 THR A C 1
ATOM 669 O O . THR A 1 87 ? -5.225 -0.208 -9.075 1.00 86.94 87 THR A O 1
ATOM 672 N N . ASN A 1 88 ? -7.365 0.340 -8.656 1.00 76.56 88 ASN A N 1
ATOM 673 C CA . ASN A 1 88 ? -7.930 -0.537 -9.679 1.00 76.56 88 ASN A CA 1
ATOM 674 C C . ASN A 1 88 ? -7.478 -0.134 -11.093 1.00 76.56 88 ASN A C 1
ATOM 676 O O . ASN A 1 88 ? -6.914 0.933 -11.315 1.00 76.56 88 ASN A O 1
ATOM 680 N N . SER A 1 89 ? -7.704 -1.011 -12.074 1.00 70.12 89 SER A N 1
ATOM 681 C CA . SER A 1 89 ? -7.483 -0.700 -13.493 1.00 70.12 89 SER A CA 1
ATOM 682 C C . SER A 1 89 ? -8.800 -0.263 -14.153 1.00 70.12 89 SER A C 1
ATOM 684 O O . SER A 1 89 ? -9.772 -1.003 -14.031 1.00 70.12 89 SER A O 1
ATOM 686 N N . PRO A 1 90 ? -8.851 0.860 -14.895 1.00 79.00 90 PRO A N 1
ATOM 687 C CA . PRO A 1 90 ? -7.752 1.775 -15.199 1.00 79.00 90 PRO A CA 1
ATOM 688 C C . PRO A 1 90 ? -7.287 2.554 -13.957 1.00 79.00 90 PRO A C 1
ATOM 690 O O . PRO A 1 90 ? -8.120 2.903 -13.121 1.00 79.00 90 PRO A O 1
ATOM 693 N N . PRO A 1 91 ? -5.977 2.839 -13.836 1.00 80.69 91 PRO A N 1
ATOM 694 C CA . PRO A 1 91 ? -5.450 3.488 -12.647 1.00 80.69 91 PRO A CA 1
ATOM 695 C C . PRO A 1 91 ? -6.080 4.843 -12.366 1.00 80.69 91 PRO A C 1
ATOM 697 O O . PRO A 1 91 ? -6.244 5.657 -13.275 1.00 80.69 91 PRO A O 1
ATOM 700 N N . SER A 1 92 ? -6.344 5.102 -11.092 1.00 87.62 92 SER A N 1
ATOM 701 C CA . SER A 1 92 ? -6.915 6.359 -10.620 1.00 87.62 92 SER A CA 1
ATOM 702 C C . SER A 1 92 ? -6.016 7.010 -9.567 1.00 87.62 92 SER A C 1
ATOM 704 O O . SER A 1 92 ? -4.912 6.539 -9.277 1.00 87.62 92 SER A O 1
ATOM 706 N N . ASP A 1 93 ? -6.489 8.122 -9.014 1.00 91.88 93 ASP A N 1
ATOM 707 C CA . ASP A 1 93 ? -5.864 8.803 -7.881 1.00 91.88 93 ASP A CA 1
ATOM 708 C C . ASP A 1 93 ? -6.520 8.443 -6.535 1.00 91.88 93 ASP A C 1
ATOM 710 O O . ASP A 1 93 ? -6.207 9.042 -5.519 1.00 91.88 93 ASP A O 1
ATOM 714 N N . ILE A 1 94 ? -7.474 7.509 -6.496 1.00 92.94 94 ILE A N 1
ATOM 715 C CA . ILE A 1 94 ? -8.250 7.209 -5.283 1.00 92.94 94 ILE A CA 1
ATOM 716 C C . ILE A 1 94 ? -7.644 5.998 -4.577 1.00 92.94 94 ILE A C 1
ATOM 718 O O . ILE A 1 94 ? -7.823 4.871 -5.029 1.00 92.94 94 ILE A O 1
ATOM 722 N N . LEU A 1 95 ? -6.958 6.238 -3.462 1.00 94.31 95 LEU A N 1
ATOM 723 C CA . LEU A 1 95 ? -6.409 5.206 -2.586 1.00 94.31 95 LEU A CA 1
ATOM 724 C C . LEU A 1 95 ? -7.447 4.842 -1.533 1.00 94.31 95 LEU A C 1
ATOM 726 O O . LEU A 1 95 ? -7.785 5.681 -0.702 1.00 94.31 95 LEU A O 1
ATOM 730 N N . VAL A 1 96 ? -7.933 3.605 -1.557 1.00 93.19 96 VAL A N 1
ATOM 731 C CA . VAL A 1 96 ? -8.945 3.111 -0.613 1.00 93.19 96 VAL A CA 1
ATOM 732 C C . VAL A 1 96 ? -8.259 2.401 0.551 1.00 93.19 96 VAL A C 1
ATOM 734 O O . VAL A 1 96 ? -7.348 1.593 0.341 1.00 93.19 96 VAL A O 1
ATOM 737 N N . SER A 1 97 ? -8.675 2.711 1.779 1.00 93.94 97 SER A N 1
ATOM 738 C CA . SER A 1 97 ? -8.084 2.142 2.994 1.00 93.94 97 SER A CA 1
ATOM 739 C C . SER A 1 97 ? -8.361 0.645 3.102 1.00 93.94 97 SER A C 1
ATOM 741 O O . SER A 1 97 ? -7.442 -0.126 3.386 1.00 93.94 97 SER A O 1
ATOM 743 N N . ARG A 1 98 ? -9.590 0.210 2.796 1.00 92.19 98 ARG A N 1
ATOM 744 C CA . ARG A 1 98 ? -9.995 -1.201 2.748 1.00 92.19 98 ARG A CA 1
ATOM 745 C C . ARG A 1 98 ? -9.092 -2.010 1.837 1.00 92.19 98 ARG A C 1
ATOM 747 O O . ARG A 1 98 ? -8.489 -2.992 2.262 1.00 92.19 98 ARG A O 1
ATOM 754 N N . ASP A 1 99 ? -8.995 -1.565 0.589 1.00 90.88 99 ASP A N 1
ATOM 755 C CA . ASP A 1 99 ? -8.255 -2.260 -0.458 1.00 90.88 99 ASP A CA 1
ATOM 756 C C . ASP A 1 99 ? -6.774 -2.310 -0.089 1.00 90.88 99 ASP A C 1
ATOM 758 O O . ASP A 1 99 ? -6.147 -3.362 -0.177 1.00 90.88 99 ASP A O 1
ATOM 762 N N . THR A 1 100 ? -6.230 -1.200 0.419 1.00 94.38 100 THR A N 1
ATOM 763 C CA . THR A 1 100 ? -4.852 -1.137 0.915 1.00 94.38 100 THR A CA 1
ATOM 764 C C . THR A 1 100 ? -4.620 -2.140 2.041 1.00 94.38 100 THR A C 1
ATOM 766 O O . THR A 1 100 ? -3.663 -2.909 1.983 1.00 94.38 100 THR A O 1
ATOM 769 N N . SER A 1 101 ? -5.517 -2.190 3.024 1.00 95.38 101 SER A N 1
ATOM 770 C CA . SER A 1 101 ? -5.423 -3.119 4.150 1.00 95.38 101 SER A CA 1
ATOM 771 C C . SER A 1 101 ? -5.467 -4.579 3.685 1.00 95.38 101 SER A C 1
ATOM 773 O O . SER A 1 101 ? -4.678 -5.390 4.159 1.00 95.38 101 SER A O 1
ATOM 775 N N . TRP A 1 102 ? -6.306 -4.920 2.697 1.00 93.19 102 TRP A N 1
ATOM 776 C CA . TRP A 1 102 ? -6.307 -6.258 2.093 1.00 93.19 102 TRP A CA 1
ATOM 777 C C . TRP A 1 102 ? -5.037 -6.555 1.305 1.00 93.19 102 TRP A C 1
ATOM 779 O O . TRP A 1 102 ? -4.491 -7.656 1.392 1.00 93.19 102 TRP A O 1
ATOM 789 N N . PHE A 1 103 ? -4.544 -5.582 0.547 1.00 93.12 103 PHE A N 1
ATOM 790 C CA . PHE A 1 103 ? -3.349 -5.749 -0.261 1.00 93.12 103 PHE A CA 1
ATOM 791 C C . PHE A 1 103 ? -2.098 -5.991 0.584 1.00 93.12 103 PHE A C 1
ATOM 793 O O . PHE A 1 103 ? -1.247 -6.775 0.157 1.00 93.12 103 PHE A O 1
ATOM 800 N N . VAL A 1 104 ? -2.003 -5.405 1.783 1.00 96.94 104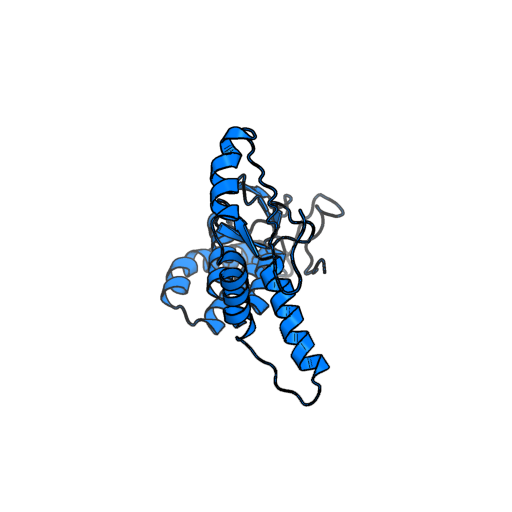 VAL A N 1
ATOM 801 C CA . VAL A 1 104 ? -0.907 -5.648 2.743 1.00 96.94 104 VAL A CA 1
ATOM 802 C C . VAL A 1 104 ? -0.691 -7.147 2.977 1.00 96.94 104 VAL A C 1
ATOM 804 O O . VAL A 1 104 ? 0.444 -7.614 2.892 1.00 96.94 104 VAL A O 1
ATOM 807 N N . HIS A 1 105 ? -1.768 -7.930 3.125 1.00 95.19 105 HIS A N 1
ATOM 808 C CA . HIS A 1 105 ? -1.684 -9.381 3.337 1.00 95.19 105 HIS A CA 1
ATOM 809 C C . HIS A 1 105 ? -0.950 -10.132 2.221 1.00 95.19 105 HIS A C 1
ATOM 811 O O . HIS A 1 105 ? -0.296 -11.141 2.469 1.00 95.19 105 HIS A O 1
ATOM 817 N N . GLY A 1 106 ? -1.046 -9.654 0.981 1.00 94.12 106 GLY A N 1
ATOM 818 C CA . GLY A 1 106 ? -0.269 -10.209 -0.121 1.00 94.12 106 GLY A CA 1
ATOM 819 C C . GLY A 1 106 ? 1.116 -9.572 -0.230 1.00 94.12 106 GLY A C 1
ATOM 820 O O . GLY A 1 106 ? 2.106 -10.281 -0.415 1.00 94.12 106 GLY A O 1
ATOM 821 N N . TYR A 1 107 ? 1.200 -8.239 -0.148 1.00 96.25 107 TYR A N 1
ATOM 822 C CA . TYR A 1 107 ? 2.440 -7.507 -0.409 1.00 96.25 107 TYR A CA 1
ATOM 823 C C . TYR A 1 107 ? 3.512 -7.780 0.630 1.00 96.25 107 TYR A C 1
ATOM 825 O O . TYR A 1 107 ? 4.678 -7.807 0.257 1.00 96.25 107 TYR A O 1
ATOM 833 N N . ASP A 1 108 ? 3.170 -8.067 1.883 1.00 97.44 108 ASP A N 1
ATOM 834 C CA . ASP A 1 108 ? 4.175 -8.379 2.905 1.00 97.44 108 ASP A CA 1
ATOM 835 C C . ASP A 1 108 ? 5.054 -9.580 2.542 1.00 97.44 108 ASP A C 1
ATOM 837 O O . ASP A 1 108 ? 6.212 -9.652 2.948 1.00 97.44 108 ASP A O 1
ATOM 841 N N . HIS A 1 109 ? 4.549 -10.488 1.706 1.00 94.38 109 HIS A N 1
ATOM 842 C CA . HIS A 1 109 ? 5.295 -11.652 1.240 1.00 94.38 109 HIS A CA 1
ATOM 843 C C . HIS A 1 109 ? 6.233 -11.377 0.054 1.00 94.38 109 HIS A C 1
ATOM 845 O O . HIS A 1 109 ? 7.041 -12.245 -0.282 1.00 94.38 109 HIS A O 1
ATOM 851 N N . LEU A 1 110 ? 6.133 -10.218 -0.611 1.00 94.50 110 LEU A N 1
ATOM 852 C CA . LEU A 1 110 ? 6.947 -9.903 -1.798 1.00 94.50 110 LEU A CA 1
ATOM 853 C C . LEU A 1 110 ? 7.587 -8.507 -1.807 1.00 94.50 110 LEU A C 1
ATOM 855 O O . LEU A 1 110 ? 8.583 -8.303 -2.497 1.00 94.50 110 LEU A O 1
ATOM 859 N N . TRP A 1 111 ? 7.011 -7.549 -1.088 1.00 95.88 111 TRP A N 1
ATOM 860 C CA . TRP A 1 111 ? 7.418 -6.150 -1.025 1.00 95.88 111 TRP A CA 1
ATOM 861 C C . TRP A 1 111 ? 6.882 -5.467 0.256 1.00 95.88 111 TRP A C 1
ATOM 863 O O . TRP A 1 111 ? 6.091 -4.526 0.172 1.00 95.88 111 TRP A O 1
ATOM 873 N N . PRO A 1 112 ? 7.310 -5.895 1.460 1.00 96.69 112 PRO A N 1
ATOM 874 C CA . PRO A 1 112 ? 6.803 -5.350 2.726 1.00 96.69 112 PRO A CA 1
ATOM 875 C C . PRO A 1 112 ? 7.034 -3.839 2.879 1.00 96.69 112 PRO A C 1
ATOM 877 O O . PRO A 1 112 ? 6.248 -3.147 3.518 1.00 96.69 112 PRO A O 1
ATOM 880 N N . GLN A 1 113 ? 8.070 -3.281 2.246 1.00 96.31 113 GLN A N 1
ATOM 881 C CA . GLN A 1 113 ? 8.311 -1.836 2.255 1.00 96.31 113 GLN A CA 1
ATOM 882 C C . GLN A 1 113 ? 7.159 -1.062 1.599 1.00 96.31 113 GLN A C 1
ATOM 884 O O . GLN A 1 113 ? 6.792 0.003 2.089 1.00 96.31 113 GLN A O 1
ATOM 889 N N . PHE A 1 114 ? 6.554 -1.608 0.536 1.00 96.81 114 PHE A N 1
ATOM 890 C CA . PHE A 1 114 ? 5.362 -1.018 -0.074 1.00 96.81 114 PHE A CA 1
ATOM 891 C C . PHE A 1 114 ? 4.186 -1.027 0.906 1.00 96.81 114 PHE A C 1
ATOM 893 O O . PHE A 1 114 ? 3.561 0.014 1.091 1.00 96.81 114 PHE A O 1
ATOM 900 N N . SER A 1 115 ? 3.926 -2.159 1.575 1.00 97.94 115 SER A N 1
ATOM 901 C CA . SER A 1 115 ? 2.869 -2.269 2.590 1.00 97.94 115 SER A CA 1
ATOM 902 C C . SER A 1 115 ? 3.016 -1.206 3.675 1.00 97.94 115 SER A C 1
ATOM 904 O O . SER A 1 115 ? 2.064 -0.480 3.957 1.00 97.94 115 SER A O 1
ATOM 906 N N . ARG A 1 116 ? 4.223 -1.062 4.240 1.00 97.88 116 ARG A N 1
ATOM 907 C CA . ARG A 1 116 ? 4.513 -0.043 5.253 1.00 97.88 116 ARG A CA 1
ATOM 908 C C . ARG A 1 116 ? 4.234 1.360 4.723 1.00 97.88 116 ARG A C 1
ATOM 910 O O . ARG A 1 116 ? 3.490 2.107 5.352 1.00 97.88 116 ARG A O 1
ATOM 917 N N . SER A 1 117 ? 4.789 1.712 3.563 1.00 97.12 117 SER A N 1
ATOM 918 C CA . SER A 1 117 ? 4.582 3.035 2.968 1.00 97.12 117 SER A CA 1
ATOM 919 C C . SER A 1 117 ? 3.107 3.326 2.669 1.00 97.12 117 SER A C 1
ATOM 921 O O . SER A 1 117 ? 2.669 4.457 2.873 1.00 97.12 117 SER A O 1
ATOM 923 N N . ALA A 1 118 ? 2.337 2.325 2.237 1.00 97.44 118 ALA A N 1
ATOM 924 C CA . ALA A 1 118 ? 0.907 2.463 1.977 1.00 97.44 118 ALA A CA 1
ATOM 925 C C . ALA A 1 118 ? 0.093 2.634 3.270 1.00 97.44 118 ALA A C 1
ATOM 927 O O . ALA A 1 118 ? -0.745 3.531 3.353 1.00 97.44 118 ALA A O 1
ATOM 928 N N . LEU A 1 119 ? 0.385 1.854 4.318 1.00 98.31 119 LEU A N 1
ATOM 929 C CA . LEU A 1 119 ? -0.219 2.033 5.645 1.00 98.31 119 LEU A CA 1
ATOM 930 C C . LEU A 1 119 ? 0.085 3.423 6.219 1.00 98.31 119 LEU A C 1
ATOM 932 O O . LEU A 1 119 ? -0.782 4.058 6.819 1.00 98.31 119 LEU A O 1
ATOM 936 N N . GLU A 1 120 ? 1.301 3.925 6.007 1.00 98.00 120 GLU A N 1
ATOM 937 C CA . GLU A 1 120 ? 1.712 5.246 6.474 1.00 98.00 120 GLU A CA 1
ATOM 938 C C . GLU A 1 120 ? 0.922 6.395 5.822 1.00 98.00 120 GLU A C 1
ATOM 940 O O . GLU A 1 120 ? 0.709 7.417 6.479 1.00 98.00 120 GLU A O 1
ATOM 945 N N . VAL A 1 121 ? 0.430 6.237 4.584 1.00 97.50 121 VAL A N 1
ATOM 946 C CA . VAL A 1 121 ? -0.492 7.211 3.963 1.00 97.50 121 VAL A CA 1
ATOM 947 C C . VAL A 1 121 ? -1.749 7.362 4.819 1.00 97.50 121 VAL A C 1
ATOM 949 O O . VAL A 1 121 ? -2.104 8.475 5.208 1.00 97.50 121 VAL A O 1
ATOM 952 N N . PHE A 1 122 ? -2.387 6.250 5.187 1.00 97.75 122 PHE A N 1
ATOM 953 C CA . PHE A 1 122 ? -3.606 6.271 5.998 1.00 97.75 122 PHE A CA 1
ATOM 954 C C . PHE A 1 122 ? -3.338 6.653 7.455 1.00 97.75 122 PHE A C 1
ATOM 956 O O . PHE A 1 122 ? -4.138 7.380 8.043 1.00 97.75 122 PHE A O 1
ATOM 963 N N . ASN A 1 123 ? -2.182 6.283 8.016 1.00 97.69 123 ASN A N 1
ATOM 964 C CA . ASN A 1 123 ? -1.774 6.731 9.351 1.00 97.69 123 ASN A CA 1
ATOM 965 C C . ASN A 1 123 ? -1.687 8.262 9.442 1.00 97.69 123 ASN A C 1
ATOM 967 O O . ASN A 1 123 ? -2.132 8.843 10.431 1.00 97.69 123 ASN A O 1
ATOM 971 N N . ARG A 1 124 ? -1.153 8.927 8.405 1.00 96.75 124 ARG A N 1
ATOM 972 C CA . ARG A 1 124 ? -1.099 10.399 8.324 1.00 96.75 124 ARG A CA 1
ATOM 973 C C . ARG A 1 124 ? -2.473 11.036 8.124 1.00 96.75 124 ARG A C 1
ATOM 975 O O . ARG A 1 124 ? -2.677 12.181 8.519 1.00 96.75 124 ARG A O 1
ATOM 982 N N . CYS A 1 125 ? -3.401 10.314 7.506 1.00 96.19 125 CYS A N 1
ATOM 983 C CA . CYS A 1 125 ? -4.738 10.805 7.191 1.00 96.19 125 CYS A CA 1
ATOM 984 C C . CYS A 1 125 ? -5.803 10.440 8.233 1.00 96.19 125 CYS A C 1
ATOM 986 O O . CYS A 1 125 ? -6.947 10.860 8.054 1.00 96.19 125 CYS A O 1
ATOM 988 N N . LEU A 1 126 ? -5.446 9.723 9.304 1.00 96.19 126 LEU A N 1
ATOM 989 C CA . LEU A 1 126 ? -6.355 9.319 10.376 1.00 96.19 126 LEU A CA 1
ATOM 990 C C . LEU A 1 126 ? -7.142 10.510 10.938 1.00 96.19 126 LEU A C 1
ATOM 992 O O . LEU A 1 126 ? -6.594 11.599 11.138 1.00 96.19 126 LEU A O 1
ATOM 996 N N . GLU A 1 127 ? -8.423 10.302 11.227 1.00 96.69 127 GLU A N 1
ATOM 997 C CA . GLU A 1 127 ? -9.218 11.314 11.910 1.00 96.69 127 GLU A CA 1
ATOM 998 C C . GLU A 1 127 ? -8.781 11.471 13.374 1.00 96.69 127 GLU A C 1
ATOM 1000 O O . GLU A 1 127 ? -8.373 10.493 14.011 1.00 96.69 127 GLU A O 1
ATOM 1005 N N . PRO A 1 128 ? -8.907 12.677 13.965 1.00 96.06 128 PRO A N 1
ATOM 1006 C CA . PRO A 1 128 ? -8.577 12.896 15.373 1.00 96.06 128 PRO A CA 1
ATOM 1007 C C . PRO A 1 128 ? -9.310 11.947 16.330 1.00 96.06 128 PRO A C 1
ATOM 1009 O O . PRO A 1 128 ? -8.777 11.613 17.388 1.00 96.06 128 PRO A O 1
ATOM 1012 N N . SER A 1 129 ? -10.509 11.497 15.943 1.00 96.00 129 SER A N 1
ATOM 1013 C CA . SER A 1 129 ? -11.314 10.524 16.681 1.00 96.00 129 SER A CA 1
ATOM 1014 C C . SER A 1 129 ? -10.664 9.145 16.781 1.00 96.00 129 SER A C 1
ATOM 1016 O O . SER A 1 129 ? -10.953 8.433 17.733 1.00 96.00 129 SER A O 1
ATOM 1018 N N . GLY A 1 130 ? -9.798 8.774 15.833 1.00 96.81 130 GLY A N 1
ATOM 1019 C CA . GLY A 1 130 ? -9.316 7.408 15.627 1.00 96.81 130 GLY A CA 1
ATOM 1020 C C . GLY A 1 130 ? -10.016 6.665 14.487 1.00 96.81 130 GLY A C 1
ATOM 1021 O O . GLY A 1 130 ? -9.669 5.517 14.229 1.00 96.81 130 GLY A O 1
ATOM 1022 N N . GLN A 1 131 ? -10.963 7.295 13.786 1.00 96.12 131 GLN A N 1
ATOM 1023 C CA . GLN A 1 131 ? -11.540 6.723 12.569 1.00 96.12 131 GLN A CA 1
ATOM 1024 C C . GLN A 1 131 ? -10.514 6.713 11.436 1.00 96.12 131 GLN A C 1
ATOM 1026 O O . GLN A 1 131 ? -9.837 7.714 11.180 1.00 96.12 131 GLN A O 1
ATOM 1031 N N . VAL A 1 132 ? -10.434 5.596 10.721 1.00 96.38 132 VAL A N 1
ATOM 1032 C CA . VAL A 1 132 ? -9.673 5.514 9.474 1.00 96.38 132 VAL A CA 1
ATOM 1033 C C . VAL A 1 132 ? -10.540 6.044 8.334 1.00 96.38 132 VAL A C 1
ATOM 1035 O O . VAL A 1 132 ? -11.725 5.734 8.254 1.00 96.38 132 VAL A O 1
ATOM 1038 N N . VAL A 1 133 ? -9.973 6.882 7.469 1.00 95.06 133 VAL A N 1
ATOM 1039 C CA . VAL A 1 133 ? -10.687 7.436 6.306 1.00 95.06 133 VAL A CA 1
ATOM 1040 C C . VAL A 1 133 ? -10.954 6.354 5.259 1.00 95.06 133 VAL A C 1
ATOM 1042 O O . VAL A 1 133 ? -10.129 5.464 5.091 1.00 95.06 133 VAL A O 1
ATOM 1045 N N . GLU A 1 134 ? -12.069 6.441 4.529 1.00 91.88 134 GLU A N 1
ATOM 1046 C CA . GLU A 1 134 ? -12.392 5.464 3.476 1.00 91.88 134 GLU A CA 1
ATOM 1047 C C . GLU A 1 134 ? -11.396 5.571 2.324 1.00 91.88 134 GLU A C 1
ATOM 1049 O O . GLU A 1 134 ? -10.831 4.573 1.877 1.00 91.88 134 GLU A O 1
ATOM 1054 N N . TYR A 1 135 ? -11.159 6.791 1.836 1.00 92.50 135 TYR A N 1
ATOM 1055 C CA . TYR A 1 135 ? -10.167 7.007 0.795 1.00 92.50 135 TYR A CA 1
ATOM 1056 C C . TYR A 1 135 ? -9.418 8.323 0.944 1.00 92.50 135 TYR A C 1
ATOM 1058 O O . TYR A 1 135 ? -9.905 9.294 1.531 1.00 92.50 135 TYR A O 1
ATOM 1066 N N . VAL A 1 136 ? -8.236 8.346 0.332 1.00 95.69 136 VAL A N 1
ATOM 1067 C CA . VAL A 1 136 ? -7.384 9.519 0.148 1.00 95.69 136 VAL A CA 1
ATOM 1068 C C . VAL A 1 136 ? -7.076 9.662 -1.339 1.00 95.69 136 VAL A C 1
ATOM 1070 O O . VAL A 1 136 ? -6.802 8.680 -2.024 1.00 95.69 136 VAL A O 1
ATOM 1073 N N . ARG A 1 137 ? -7.109 10.885 -1.863 1.00 95.69 137 ARG A N 1
ATOM 1074 C CA . ARG A 1 137 ? -6.608 11.174 -3.205 1.00 95.69 137 ARG A CA 1
ATOM 1075 C C . ARG A 1 137 ? -5.093 11.339 -3.173 1.00 95.69 137 ARG A C 1
ATOM 1077 O O . ARG A 1 137 ? -4.618 12.307 -2.582 1.00 95.69 137 ARG A O 1
ATOM 1084 N N . GLY A 1 138 ? -4.351 10.434 -3.802 1.00 94.31 138 GLY A N 1
ATOM 1085 C CA . GLY A 1 138 ? -2.886 10.368 -3.754 1.00 94.31 138 GLY A CA 1
ATOM 1086 C C . GLY A 1 138 ? -2.164 11.642 -4.217 1.00 94.31 138 GLY A C 1
ATOM 1087 O O . GLY A 1 138 ? -1.092 11.955 -3.699 1.00 94.31 138 GLY A O 1
ATOM 1088 N N . VAL A 1 139 ? -2.744 12.401 -5.151 1.00 92.75 139 VAL A N 1
ATOM 1089 C CA . VAL A 1 139 ? -2.186 13.656 -5.679 1.00 92.75 139 VAL A CA 1
ATOM 1090 C C . VAL A 1 139 ? -2.629 14.865 -4.860 1.00 92.75 139 VAL A C 1
ATOM 1092 O O . VAL A 1 139 ? -1.817 15.745 -4.594 1.00 92.75 139 VAL A O 1
ATOM 1095 N N . SER A 1 140 ? -3.908 14.941 -4.478 1.00 94.31 140 SER A N 1
ATOM 1096 C CA . SER A 1 140 ? -4.477 16.159 -3.863 1.00 94.31 140 SER A CA 1
ATOM 1097 C C . SER A 1 140 ? -4.547 16.148 -2.336 1.00 94.31 140 SER A C 1
ATOM 1099 O O . SER A 1 140 ? -4.729 17.205 -1.740 1.00 94.31 140 SER A O 1
ATOM 1101 N N . GLY A 1 141 ? -4.460 14.986 -1.685 1.00 94.38 141 GLY A N 1
ATOM 1102 C CA . GLY A 1 141 ? -4.643 14.870 -0.233 1.00 94.38 141 GLY A CA 1
ATOM 1103 C C . GLY A 1 141 ? -6.088 14.957 0.242 1.00 94.38 141 GLY A C 1
ATOM 1104 O O . GLY A 1 141 ? -6.329 14.844 1.442 1.00 94.38 141 GLY A O 1
ATOM 1105 N N . TYR A 1 142 ? -7.058 15.115 -0.665 1.00 96.19 142 TYR A N 1
ATOM 1106 C CA . TYR A 1 142 ? -8.468 15.049 -0.295 1.00 96.19 142 TYR A CA 1
ATOM 1107 C C . TYR A 1 142 ? -8.775 13.696 0.355 1.00 96.19 142 TYR A C 1
ATOM 1109 O O . TYR A 1 142 ? -8.429 12.657 -0.206 1.00 96.19 142 TYR A O 1
ATOM 1117 N N . LYS A 1 143 ? -9.469 13.712 1.492 1.00 95.06 143 LYS A N 1
ATOM 1118 C CA . LYS A 1 143 ? -9.851 12.518 2.249 1.00 95.06 143 LYS A CA 1
ATOM 1119 C C . LYS A 1 143 ? -11.310 12.597 2.693 1.00 95.06 143 LYS A C 1
ATOM 1121 O O . LYS A 1 143 ? -11.844 13.695 2.840 1.00 95.06 143 LYS A O 1
ATOM 1126 N N . THR A 1 144 ? -11.950 11.451 2.901 1.00 92.31 144 THR A N 1
ATOM 1127 C CA . THR A 1 144 ? -13.346 11.379 3.365 1.00 92.31 144 THR A CA 1
ATOM 1128 C C . THR A 1 144 ? -13.620 10.099 4.151 1.00 92.31 144 THR A C 1
ATOM 1130 O O . THR A 1 144 ? -12.966 9.081 3.939 1.00 92.31 144 THR A O 1
ATOM 1133 N N . THR A 1 145 ? -14.606 10.151 5.042 1.00 88.38 145 THR A N 1
ATOM 1134 C CA . THR A 1 145 ? -15.148 9.011 5.803 1.00 88.38 145 THR A CA 1
ATOM 1135 C C . THR A 1 145 ? -16.548 8.602 5.329 1.00 88.38 145 THR A C 1
ATOM 1137 O O . THR A 1 145 ? -17.206 7.802 5.990 1.00 88.38 145 THR A O 1
ATOM 1140 N N . TYR A 1 146 ? -17.046 9.204 4.238 1.00 86.88 146 TYR A N 1
ATOM 1141 C CA . TYR A 1 146 ? -18.449 9.105 3.800 1.00 86.88 146 TYR A CA 1
ATOM 1142 C C . TYR A 1 146 ? -19.476 9.471 4.881 1.00 86.88 146 TYR A C 1
ATOM 1144 O O . TYR A 1 146 ? -20.608 8.999 4.846 1.00 86.88 146 TYR A O 1
ATOM 1152 N N . GLU A 1 147 ? -19.083 10.313 5.843 1.00 86.00 147 GLU A N 1
ATOM 1153 C CA . GLU A 1 147 ? -19.924 10.722 6.979 1.00 86.00 147 GLU A CA 1
ATOM 1154 C C . GLU A 1 147 ? -20.390 9.546 7.862 1.00 86.00 147 GLU A C 1
ATOM 1156 O O . GLU A 1 147 ? -21.275 9.701 8.705 1.00 86.00 147 GLU A O 1
ATOM 1161 N N . LEU A 1 148 ? -19.766 8.372 7.716 1.00 88.50 148 LEU A N 1
ATOM 1162 C CA . LEU A 1 148 ? -20.008 7.220 8.576 1.00 88.50 148 LEU A CA 1
ATOM 1163 C C . LEU A 1 148 ? -19.434 7.495 9.966 1.00 88.50 148 LEU A C 1
ATOM 1165 O O . LEU A 1 148 ? -18.329 8.019 10.096 1.00 88.50 148 LEU A O 1
ATOM 1169 N N . ASN A 1 149 ? -20.138 7.075 11.019 1.00 91.31 149 ASN A N 1
ATOM 1170 C CA . ASN A 1 149 ? -19.584 7.113 12.380 1.00 91.31 149 ASN A CA 1
ATOM 1171 C C . ASN A 1 149 ? -18.553 6.003 12.643 1.00 91.31 149 ASN A C 1
ATOM 1173 O O . ASN A 1 149 ? -17.949 6.001 13.702 1.00 91.31 149 ASN A O 1
ATOM 1177 N N . ILE A 1 150 ? -18.448 5.008 11.764 1.00 91.88 150 ILE A N 1
ATOM 11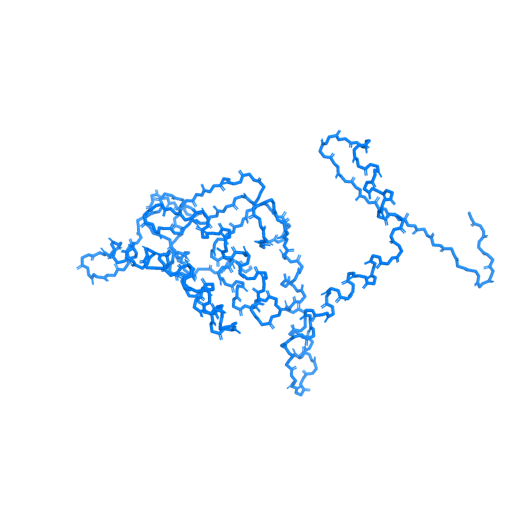78 C CA . ILE A 1 150 ? -17.391 3.996 11.712 1.00 91.88 150 ILE A CA 1
ATOM 1179 C C . ILE A 1 150 ? -17.515 3.266 10.373 1.00 91.88 150 ILE A C 1
ATOM 1181 O O . ILE A 1 150 ? -18.625 2.996 9.922 1.00 91.88 150 ILE A O 1
ATOM 1185 N N . ASN A 1 151 ? -16.393 2.935 9.748 1.00 89.44 151 ASN A N 1
ATOM 1186 C CA . ASN A 1 151 ? -16.317 2.090 8.554 1.00 89.44 151 ASN A CA 1
ATOM 1187 C C . ASN A 1 151 ? -15.573 0.790 8.882 1.00 89.44 151 ASN A C 1
ATOM 1189 O O . ASN A 1 151 ? -14.955 0.655 9.942 1.00 89.44 151 ASN A O 1
ATOM 1193 N N . ASP A 1 152 ? -15.633 -0.178 7.975 1.00 89.62 152 ASP A N 1
ATOM 1194 C CA . ASP A 1 152 ? -14.881 -1.426 8.091 1.00 89.62 152 ASP A CA 1
ATOM 1195 C C . ASP A 1 152 ? -13.374 -1.239 7.847 1.00 89.62 152 ASP A C 1
ATOM 1197 O O . ASP A 1 152 ? -12.585 -2.059 8.314 1.00 89.62 152 ASP A O 1
ATOM 1201 N N . ASP A 1 153 ? -12.955 -0.123 7.238 1.00 92.56 153 ASP A N 1
ATOM 1202 C CA . ASP A 1 153 ? -11.540 0.264 7.145 1.00 92.56 153 ASP A CA 1
ATOM 1203 C C . ASP A 1 153 ? -10.878 0.357 8.520 1.00 92.56 153 ASP A C 1
ATOM 1205 O O . ASP A 1 153 ? -9.741 -0.066 8.700 1.00 92.56 153 ASP A O 1
ATOM 1209 N N . THR A 1 154 ? -11.596 0.908 9.501 1.00 94.81 154 THR A N 1
ATOM 1210 C CA . THR A 1 154 ? -11.075 1.177 10.846 1.00 94.81 154 THR A CA 1
ATOM 1211 C C . THR A 1 154 ? -10.558 -0.093 11.545 1.00 94.81 154 THR A C 1
ATOM 1213 O O . THR A 1 154 ? -9.387 -0.114 11.936 1.00 94.81 154 THR A O 1
ATOM 1216 N N . PRO A 1 155 ? -11.351 -1.175 11.697 1.00 94.75 155 PRO A N 1
ATOM 1217 C CA . PRO A 1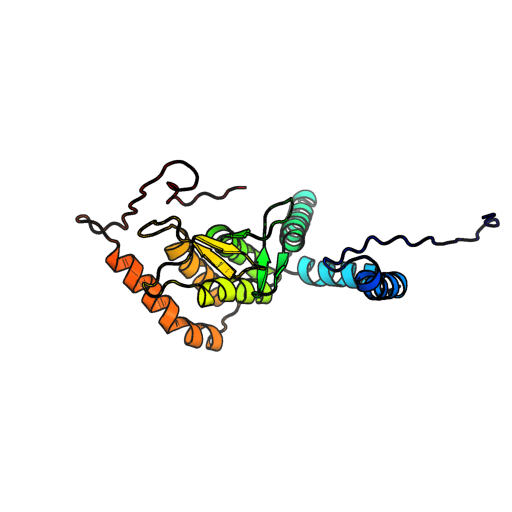 155 ? -10.830 -2.436 12.220 1.00 94.75 155 PRO A CA 1
ATOM 1218 C C . PRO A 1 155 ? -9.836 -3.112 11.270 1.00 94.75 155 PRO A C 1
ATOM 1220 O O . PRO A 1 155 ? -8.862 -3.701 11.741 1.00 94.75 155 PRO A O 1
ATOM 1223 N N . LEU A 1 156 ? -10.053 -3.043 9.951 1.00 94.94 156 LEU A N 1
ATOM 1224 C CA . LEU A 1 156 ? -9.212 -3.749 8.983 1.00 94.94 156 LEU A CA 1
ATOM 1225 C C . LEU A 1 156 ? -7.783 -3.186 8.934 1.00 94.94 156 LEU A C 1
ATOM 1227 O O . LEU A 1 156 ? -6.828 -3.949 8.810 1.00 94.94 156 LEU A O 1
ATOM 1231 N N . HIS A 1 157 ? -7.617 -1.881 9.138 1.00 97.56 157 HIS A N 1
ATOM 1232 C CA . HIS A 1 157 ? -6.309 -1.229 9.210 1.00 97.56 157 HIS A CA 1
ATOM 1233 C C . HIS A 1 157 ? -5.460 -1.756 10.378 1.00 97.56 157 HIS A C 1
ATOM 1235 O O . HIS A 1 157 ? -4.261 -1.985 10.224 1.00 97.56 157 HIS A O 1
ATOM 1241 N N . LEU A 1 158 ? -6.076 -2.037 11.537 1.00 98.19 158 LEU A N 1
ATOM 1242 C CA . LEU A 1 158 ? -5.385 -2.686 12.662 1.00 98.19 158 LEU A CA 1
ATOM 1243 C C . LEU A 1 158 ? -4.972 -4.124 12.333 1.00 98.19 158 LEU A C 1
ATOM 1245 O O . LEU A 1 158 ? -3.882 -4.550 12.716 1.00 98.19 158 LEU A O 1
ATOM 1249 N N . VAL A 1 159 ? -5.822 -4.866 11.617 1.00 98.06 159 VAL A N 1
ATOM 1250 C CA . VAL A 1 159 ? -5.505 -6.227 11.156 1.00 98.06 159 VAL A CA 1
ATOM 1251 C C . VAL A 1 159 ? -4.324 -6.204 10.185 1.00 98.06 159 VAL A C 1
ATOM 1253 O O . VAL A 1 159 ? -3.414 -7.020 10.324 1.00 98.06 159 VAL A O 1
ATOM 1256 N N . ALA A 1 160 ? -4.289 -5.240 9.265 1.00 98.31 160 ALA A N 1
ATOM 1257 C CA . ALA A 1 160 ? -3.185 -5.062 8.330 1.00 98.31 160 ALA A CA 1
ATOM 1258 C C . ALA A 1 160 ? -1.876 -4.681 9.042 1.00 98.31 160 ALA A C 1
ATOM 1260 O O . ALA A 1 160 ? -0.834 -5.258 8.744 1.00 98.31 160 ALA A O 1
ATOM 1261 N N . ILE A 1 161 ? -1.916 -3.782 10.034 1.00 98.69 161 ILE A N 1
ATOM 1262 C CA . ILE A 1 161 ? -0.743 -3.449 10.861 1.00 98.69 161 ILE A CA 1
ATOM 1263 C C . ILE A 1 161 ? -0.224 -4.684 11.608 1.00 98.69 161 ILE A C 1
ATOM 1265 O O . ILE A 1 161 ? 0.981 -4.937 11.612 1.00 98.69 161 ILE A O 1
ATOM 1269 N N . LEU A 1 162 ? -1.118 -5.469 12.221 1.00 98.56 162 LEU A N 1
ATOM 1270 C CA . LEU A 1 162 ? -0.743 -6.701 12.917 1.00 98.56 162 LEU A CA 1
ATOM 1271 C C . LEU A 1 162 ? -0.117 -7.718 11.957 1.00 98.56 162 LEU A C 1
ATOM 1273 O O . LEU A 1 162 ? 0.895 -8.334 12.288 1.00 98.56 162 LEU A O 1
ATOM 1277 N N . HIS A 1 163 ? -0.703 -7.891 10.772 1.00 98.62 163 HIS A N 1
ATOM 1278 C CA . HIS A 1 163 ? -0.154 -8.763 9.740 1.00 98.62 163 HIS A CA 1
ATOM 1279 C C . HIS A 1 163 ? 1.248 -8.314 9.320 1.00 98.62 163 HIS A C 1
ATOM 1281 O O . HIS A 1 163 ? 2.183 -9.113 9.369 1.00 98.62 163 HIS A O 1
ATOM 1287 N N . HIS A 1 164 ? 1.405 -7.027 9.003 1.00 98.62 164 HIS A N 1
ATOM 1288 C CA . HIS A 1 164 ? 2.684 -6.448 8.611 1.00 98.62 164 HIS A CA 1
ATOM 1289 C C . HIS A 1 164 ? 3.753 -6.655 9.676 1.00 98.62 164 HIS A C 1
ATOM 1291 O O . HIS A 1 164 ? 4.857 -7.105 9.367 1.00 98.62 164 HIS A O 1
ATOM 1297 N N . TYR A 1 165 ? 3.412 -6.396 10.940 1.00 98.56 165 TYR A N 1
ATOM 1298 C CA . TYR A 1 165 ? 4.310 -6.661 12.053 1.00 98.56 165 TYR A CA 1
ATOM 1299 C C . TYR A 1 165 ? 4.686 -8.143 12.145 1.00 98.56 165 TYR A C 1
ATOM 1301 O O . TYR A 1 165 ? 5.861 -8.457 12.268 1.00 98.56 165 TYR A O 1
ATOM 1309 N N . ASN A 1 166 ? 3.738 -9.072 12.019 1.00 98.25 166 ASN A N 1
ATOM 1310 C CA . ASN A 1 166 ? 4.052 -10.503 12.075 1.00 98.25 166 ASN A CA 1
ATOM 1311 C C . ASN A 1 166 ? 4.940 -10.972 10.909 1.00 98.25 166 ASN A C 1
ATOM 1313 O O . ASN A 1 166 ? 5.678 -11.945 11.059 1.00 98.25 166 ASN A O 1
ATOM 1317 N N . CYS A 1 167 ? 4.885 -10.301 9.756 1.00 97.81 167 CYS A N 1
ATOM 1318 C CA . CYS A 1 167 ? 5.743 -10.608 8.615 1.00 97.81 167 CYS A CA 1
ATOM 1319 C C . CYS A 1 167 ? 7.145 -9.991 8.714 1.00 97.81 167 CYS A C 1
ATOM 1321 O O . CYS A 1 167 ? 8.095 -10.588 8.211 1.00 97.81 167 CYS A O 1
ATOM 1323 N N . THR A 1 168 ? 7.286 -8.809 9.319 1.00 98.06 168 THR A N 1
ATOM 1324 C CA . THR A 1 168 ? 8.555 -8.055 9.330 1.00 98.06 168 THR A CA 1
ATOM 1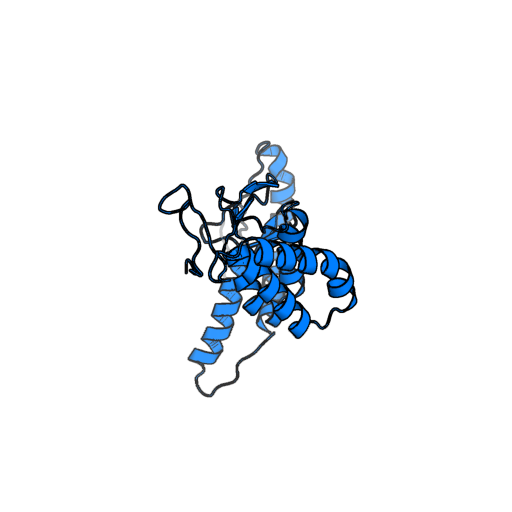325 C C . THR A 1 168 ? 9.272 -8.055 10.674 1.00 98.06 168 THR A C 1
ATOM 1327 O O . THR A 1 168 ? 10.487 -7.876 10.710 1.00 98.06 168 THR A O 1
ATOM 1330 N N . LEU A 1 169 ? 8.529 -8.254 11.763 1.00 98.06 169 LEU A N 1
ATOM 1331 C CA . LEU A 1 169 ? 8.964 -8.102 13.150 1.00 98.06 169 LEU A CA 1
ATOM 1332 C C . LEU A 1 169 ? 9.624 -6.734 13.420 1.00 98.06 169 LEU A C 1
ATOM 1334 O O . LEU A 1 169 ? 10.530 -6.623 14.246 1.00 98.06 169 LEU A O 1
ATOM 1338 N N . ASP A 1 170 ? 9.181 -5.682 12.718 1.00 98.31 170 ASP A N 1
ATOM 1339 C CA . ASP A 1 170 ? 9.685 -4.313 12.888 1.00 98.31 170 ASP A CA 1
ATOM 1340 C C . ASP A 1 170 ? 9.136 -3.679 14.181 1.00 98.31 170 ASP A C 1
ATOM 1342 O O . ASP A 1 170 ? 8.167 -2.914 14.192 1.00 98.31 170 ASP A O 1
ATOM 1346 N N . ASP A 1 171 ? 9.768 -4.031 15.303 1.00 98.44 171 ASP A N 1
ATOM 1347 C CA . ASP A 1 171 ? 9.437 -3.522 16.638 1.00 98.44 171 ASP A CA 1
ATOM 1348 C C . ASP A 1 171 ? 9.556 -1.999 16.741 1.00 98.44 171 ASP A C 1
ATOM 1350 O O . ASP A 1 171 ? 8.799 -1.363 17.480 1.00 98.44 171 ASP A O 1
ATOM 1354 N N . ALA A 1 172 ? 10.529 -1.407 16.044 1.00 98.44 172 ALA A N 1
ATOM 1355 C CA . ALA A 1 172 ? 10.774 0.027 16.102 1.00 98.44 172 ALA A CA 1
ATOM 1356 C C . ALA A 1 172 ? 9.596 0.786 15.487 1.00 98.44 172 ALA A C 1
ATOM 1358 O O . ALA A 1 172 ? 9.032 1.675 16.130 1.00 98.44 172 ALA A O 1
ATOM 1359 N N . TRP A 1 173 ? 9.173 0.370 14.292 1.00 98.25 173 TRP A N 1
ATOM 1360 C CA . TRP A 1 173 ? 8.000 0.927 13.632 1.00 98.25 173 TRP A CA 1
ATOM 1361 C C . TRP A 1 173 ? 6.726 0.702 14.443 1.00 98.25 173 TRP A C 1
ATOM 1363 O O . TRP A 1 173 ? 5.975 1.651 14.667 1.00 98.25 173 TRP A O 1
ATOM 1373 N N . LEU A 1 174 ? 6.496 -0.515 14.956 1.00 98.25 174 LEU A N 1
ATOM 1374 C CA . LEU A 1 174 ? 5.292 -0.792 15.741 1.00 98.25 174 LEU A CA 1
ATOM 1375 C C . LEU A 1 174 ? 5.209 0.110 16.978 1.00 98.25 174 LEU A C 1
ATOM 1377 O O . LEU A 1 174 ? 4.145 0.656 17.262 1.00 98.25 174 LEU A O 1
ATOM 1381 N N . ARG A 1 175 ? 6.316 0.305 17.705 1.00 98.44 175 ARG A N 1
ATOM 1382 C CA . ARG A 1 175 ? 6.355 1.198 18.877 1.00 98.44 175 ARG A CA 1
ATOM 1383 C C . ARG A 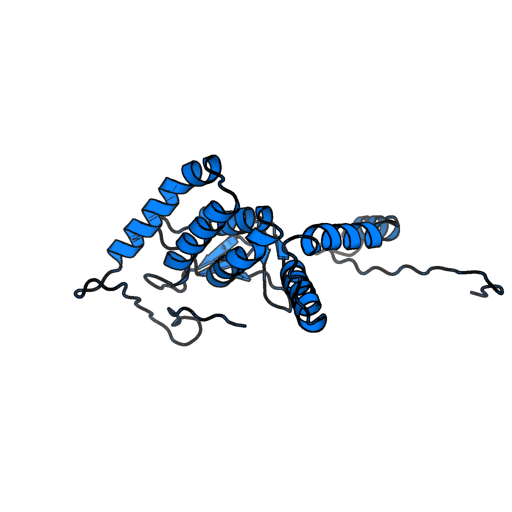1 175 ? 6.042 2.644 18.513 1.00 98.44 175 ARG A C 1
ATOM 1385 O O . ARG A 1 175 ? 5.343 3.308 19.277 1.00 98.44 175 ARG A O 1
ATOM 1392 N N . GLU A 1 176 ? 6.526 3.111 17.365 1.00 98.31 176 GLU A N 1
ATOM 1393 C CA . GLU A 1 176 ? 6.239 4.451 16.849 1.00 98.31 176 GLU A CA 1
ATOM 1394 C C . GLU A 1 176 ? 4.738 4.640 16.585 1.00 98.31 176 GLU A C 1
ATOM 1396 O O . GLU A 1 176 ? 4.147 5.630 17.023 1.00 98.31 176 GLU A O 1
ATOM 1401 N N . ILE A 1 177 ? 4.090 3.666 15.937 1.00 98.12 177 ILE A N 1
ATOM 1402 C CA . ILE A 1 177 ? 2.670 3.762 15.563 1.00 98.12 177 ILE A CA 1
ATOM 1403 C C . ILE A 1 177 ? 1.705 3.217 16.627 1.00 98.12 177 ILE A C 1
ATOM 1405 O O . ILE A 1 177 ? 0.486 3.340 16.486 1.00 98.12 177 ILE A O 1
ATOM 1409 N N . TYR A 1 178 ? 2.198 2.632 17.717 1.00 98.19 178 TYR A N 1
ATOM 1410 C CA . TYR A 1 178 ? 1.354 2.043 18.759 1.00 98.19 178 TYR A CA 1
ATOM 1411 C C . TYR A 1 178 ? 0.347 3.033 19.378 1.00 98.19 178 TYR A C 1
ATOM 1413 O O . TYR A 1 178 ? -0.820 2.661 19.547 1.00 98.19 178 TYR A O 1
ATOM 1421 N N . PRO A 1 179 ? 0.701 4.306 19.668 1.00 98.25 179 PRO A N 1
ATOM 1422 C CA . PRO A 1 179 ? -0.274 5.288 20.145 1.00 98.25 179 PRO A CA 1
ATOM 1423 C C . PRO A 1 179 ? -1.432 5.510 19.165 1.00 98.25 179 PRO A C 1
ATOM 1425 O O . PRO A 1 179 ? -2.567 5.731 19.591 1.00 98.25 179 PRO A O 1
ATOM 1428 N N . LEU A 1 180 ? -1.161 5.423 17.858 1.00 98.19 180 LEU A N 1
ATOM 1429 C CA . LEU A 1 180 ? -2.182 5.483 16.819 1.00 98.19 180 LEU A CA 1
ATOM 1430 C C . LEU A 1 180 ? -3.079 4.244 16.867 1.00 98.19 180 LEU A C 1
ATOM 1432 O O . LEU A 1 180 ? -4.298 4.396 16.898 1.00 98.19 180 LEU A O 1
ATOM 1436 N N . CYS A 1 181 ? -2.498 3.046 16.970 1.00 98.44 181 CYS A N 1
ATOM 1437 C CA . CYS A 1 181 ? -3.254 1.795 17.071 1.00 98.44 181 CYS A CA 1
ATOM 1438 C C . CYS A 1 181 ? -4.206 1.798 18.276 1.00 98.44 181 CYS A C 1
ATOM 1440 O O . CYS A 1 181 ? -5.378 1.439 18.159 1.00 98.44 181 CYS A O 1
ATOM 1442 N N . ARG A 1 182 ? -3.721 2.272 19.431 1.00 98.44 182 ARG A N 1
ATOM 1443 C CA . ARG A 1 182 ? -4.529 2.407 20.649 1.00 98.44 182 ARG A CA 1
ATOM 1444 C C . ARG A 1 182 ? -5.721 3.337 20.441 1.00 98.44 182 ARG A C 1
ATOM 1446 O O . ARG A 1 182 ? -6.830 2.988 20.824 1.00 98.44 182 ARG A O 1
ATOM 1453 N N . ARG A 1 183 ? -5.507 4.490 19.805 1.00 98.44 183 ARG A N 1
ATOM 1454 C CA . ARG A 1 183 ? -6.571 5.460 19.520 1.00 98.44 183 ARG A CA 1
ATOM 1455 C C . ARG A 1 183 ? -7.632 4.893 18.573 1.00 98.44 183 ARG A C 1
ATOM 1457 O O . ARG A 1 183 ? -8.814 5.114 18.809 1.00 98.44 183 ARG A O 1
ATOM 1464 N N . ILE A 1 184 ? -7.235 4.119 17.559 1.00 98.38 184 ILE A N 1
ATOM 1465 C CA . ILE A 1 184 ? -8.185 3.399 16.693 1.00 98.38 184 ILE A CA 1
ATOM 1466 C C . ILE A 1 184 ? -9.019 2.408 17.520 1.00 98.38 184 ILE A C 1
ATOM 1468 O O . ILE A 1 184 ? -10.244 2.387 17.418 1.00 98.38 184 ILE A O 1
ATOM 1472 N N . ALA A 1 185 ? -8.380 1.616 18.384 1.00 98.25 185 ALA A N 1
ATOM 1473 C CA . ALA A 1 185 ? -9.081 0.646 19.223 1.00 98.25 185 ALA A CA 1
ATOM 1474 C C . ALA A 1 185 ? -10.046 1.317 20.223 1.00 98.25 185 ALA A C 1
ATOM 1476 O O . ALA A 1 185 ? -11.186 0.879 20.379 1.00 98.25 185 ALA A O 1
ATOM 1477 N N . GLU A 1 186 ? -9.622 2.405 20.871 1.00 98.31 186 GLU A N 1
ATOM 1478 C CA . GLU A 1 186 ? -10.464 3.216 21.761 1.00 98.31 186 GLU A CA 1
ATOM 1479 C C . GLU A 1 186 ? -11.666 3.803 21.009 1.00 98.31 186 GLU A C 1
ATOM 1481 O O . GLU A 1 186 ? -12.797 3.744 21.502 1.00 98.31 186 GLU A O 1
ATOM 1486 N N . TYR A 1 187 ? -11.448 4.291 19.785 1.00 98.00 187 TYR A N 1
ATOM 1487 C CA . TYR A 1 187 ? -12.522 4.757 18.921 1.00 98.00 187 TYR A CA 1
ATOM 1488 C C . TYR A 1 187 ? -13.523 3.650 18.617 1.00 98.00 187 TYR A C 1
ATOM 1490 O O . TYR A 1 187 ? -14.712 3.836 18.863 1.00 98.00 187 TYR A O 1
ATOM 1498 N N . MET A 1 188 ? -13.068 2.476 18.175 1.00 97.25 188 MET A N 1
ATOM 1499 C CA . MET A 1 188 ? -13.947 1.330 17.924 1.00 97.25 188 MET A CA 1
ATOM 1500 C C . MET A 1 188 ? -14.806 1.010 19.155 1.00 97.25 188 MET A C 1
ATOM 1502 O O . MET A 1 188 ? -16.023 0.885 19.049 1.00 97.25 188 MET A O 1
ATOM 1506 N N . LEU A 1 189 ? -14.212 0.968 20.350 1.00 97.50 189 LEU A N 1
ATOM 1507 C CA . LEU A 1 189 ? -14.952 0.713 21.591 1.00 97.50 189 LEU A CA 1
ATOM 1508 C C . LEU A 1 189 ? -16.028 1.770 21.890 1.00 97.50 189 LEU A C 1
ATOM 1510 O O . LEU A 1 189 ? -17.045 1.421 22.499 1.00 97.50 189 LEU A O 1
ATOM 1514 N N . SER A 1 190 ? -15.821 3.021 21.462 1.00 97.19 190 SER A N 1
ATOM 1515 C CA . SER A 1 190 ? -16.797 4.115 21.584 1.00 97.19 190 SER A CA 1
ATOM 1516 C C . SER A 1 190 ? -17.970 4.010 20.601 1.00 97.19 190 SER A C 1
ATOM 1518 O O . SER A 1 190 ? -19.016 4.605 20.843 1.00 97.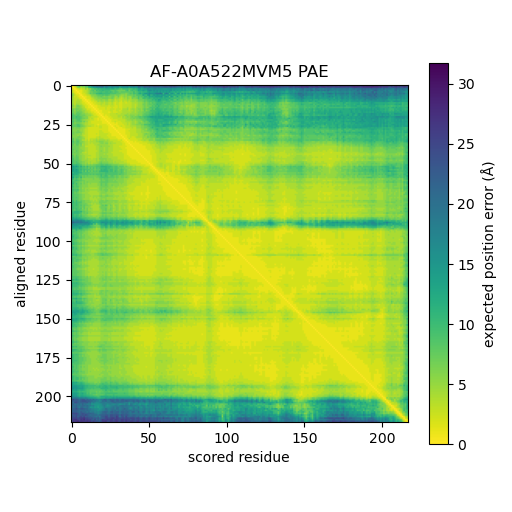19 190 SER A O 1
ATOM 1520 N N . GLN A 1 191 ? -17.827 3.237 19.519 1.00 96.50 191 GLN A N 1
ATOM 1521 C CA . GLN A 1 191 ? -18.847 3.069 18.474 1.00 96.50 191 GLN A CA 1
ATOM 1522 C C . GLN A 1 191 ? -19.744 1.841 18.701 1.00 96.50 191 GLN A C 1
ATOM 1524 O O . GLN A 1 191 ? -20.369 1.337 17.766 1.00 96.50 191 GLN A O 1
ATOM 1529 N N . ARG A 1 192 ? -19.804 1.328 19.936 1.00 96.12 192 ARG A N 1
ATOM 1530 C CA . ARG A 1 192 ? -20.660 0.191 20.291 1.00 96.12 192 ARG A CA 1
ATOM 1531 C C . ARG A 1 192 ? -22.093 0.624 20.594 1.00 96.12 192 ARG A C 1
ATOM 1533 O O . ARG A 1 192 ? -22.315 1.665 21.207 1.00 96.12 192 ARG A O 1
ATOM 1540 N N . ASP A 1 193 ? -23.060 -0.198 20.203 1.00 95.06 193 ASP A N 1
ATOM 1541 C CA . ASP A 1 193 ? -24.463 -0.021 20.568 1.00 95.06 193 ASP A CA 1
ATOM 1542 C C . ASP A 1 193 ? -24.771 -0.526 21.991 1.00 95.06 193 ASP A C 1
ATOM 1544 O O . ASP A 1 193 ? -23.901 -0.977 22.741 1.00 95.06 193 ASP A O 1
ATOM 1548 N N . ARG A 1 194 ? -26.058 -0.492 22.359 1.00 95.69 194 ARG A N 1
ATOM 1549 C CA . ARG A 1 194 ? -26.560 -1.000 23.647 1.00 95.69 194 ARG A CA 1
ATOM 1550 C C . ARG A 1 194 ? -26.315 -2.498 23.879 1.00 95.69 194 ARG A C 1
ATOM 1552 O O . ARG A 1 194 ? -26.388 -2.936 25.020 1.00 95.69 194 ARG A O 1
ATOM 1559 N N . ASN A 1 195 ? -26.072 -3.273 22.822 1.00 96.19 195 ASN A N 1
ATOM 1560 C CA . ASN A 1 195 ? -25.777 -4.703 22.899 1.00 96.19 195 ASN A CA 1
ATOM 1561 C C . ASN A 1 195 ? -24.262 -4.966 22.962 1.00 96.19 195 ASN A C 1
ATOM 1563 O O . ASN A 1 195 ? -23.842 -6.118 23.049 1.00 96.19 195 ASN A O 1
ATOM 1567 N N . GLY A 1 196 ? -23.437 -3.915 22.913 1.00 95.00 196 GLY A N 1
ATOM 1568 C CA . GLY A 1 196 ? -21.983 -4.016 22.926 1.00 95.00 196 GLY A CA 1
ATOM 1569 C C . GLY A 1 196 ? -21.368 -4.373 21.570 1.00 95.00 196 GLY A C 1
ATOM 1570 O O . GLY A 1 196 ? -20.183 -4.702 21.530 1.00 95.00 196 GLY A O 1
ATOM 1571 N N . LEU A 1 197 ? -22.128 -4.302 20.473 1.00 93.69 197 LEU A N 1
ATOM 1572 C CA . LEU A 1 197 ? -21.635 -4.568 19.119 1.00 93.69 197 LEU A CA 1
ATOM 1573 C C . LEU A 1 197 ? -21.216 -3.266 18.440 1.00 93.69 197 LEU A C 1
ATOM 1575 O O . LEU A 1 197 ? -21.865 -2.242 18.631 1.00 93.69 197 LEU A O 1
ATOM 1579 N N . LEU A 1 198 ? -20.159 -3.300 17.622 1.00 91.75 198 LEU A N 1
ATOM 1580 C CA . LEU A 1 198 ? -19.813 -2.164 16.761 1.00 91.75 198 LEU A CA 1
ATOM 1581 C C . LEU A 1 198 ? -20.992 -1.847 15.839 1.00 91.75 198 LEU A C 1
ATOM 1583 O O . LEU A 1 198 ? -21.489 -2.736 15.147 1.00 91.75 198 LEU A O 1
ATOM 1587 N N . PHE A 1 199 ? -21.429 -0.590 15.832 1.00 91.19 199 PHE A N 1
ATOM 1588 C CA . PHE A 1 199 ? -22.630 -0.178 15.120 1.00 91.19 199 PHE A CA 1
ATOM 1589 C C . PHE A 1 199 ? -22.357 1.011 14.202 1.00 91.19 199 PHE A C 1
ATOM 1591 O O . PHE A 1 199 ? -22.062 2.125 14.647 1.00 91.19 199 PHE A O 1
ATOM 1598 N N . CYS A 1 200 ? -22.491 0.759 12.900 1.00 90.38 200 CYS A N 1
ATOM 1599 C CA . CYS A 1 200 ? -22.409 1.786 11.876 1.00 90.38 200 CYS A CA 1
ATOM 1600 C C . 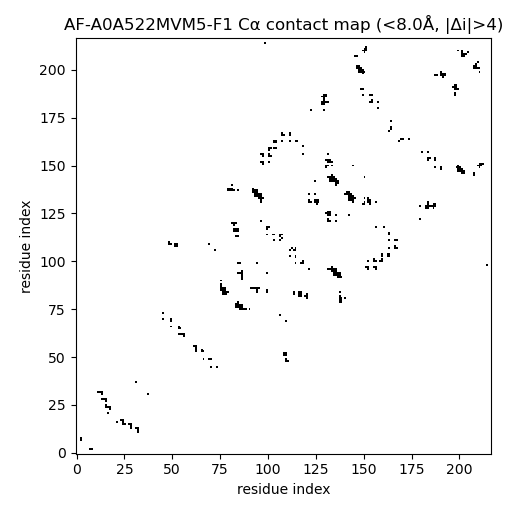CYS A 1 200 ? -23.772 2.460 11.668 1.00 90.38 200 CYS A C 1
ATOM 1602 O O . CYS A 1 200 ? -24.808 1.811 11.535 1.00 90.38 200 CYS A O 1
ATOM 1604 N N . ARG A 1 201 ? -23.744 3.786 11.606 1.00 87.94 201 ARG A N 1
ATOM 1605 C CA . ARG A 1 201 ? -24.795 4.674 11.141 1.00 87.94 201 ARG A CA 1
ATOM 1606 C C . ARG A 1 201 ? -24.362 5.205 9.786 1.00 87.94 201 ARG A C 1
ATOM 1608 O O . ARG A 1 201 ? -23.364 5.917 9.691 1.00 87.94 201 ARG A O 1
ATOM 1615 N N . ALA A 1 202 ? -25.154 4.885 8.775 1.00 84.69 202 ALA A N 1
ATOM 1616 C CA . ALA A 1 202 ? -25.034 5.446 7.445 1.00 84.69 202 ALA A CA 1
ATOM 1617 C C . ALA A 1 202 ? -26.230 6.360 7.168 1.00 84.69 202 ALA A C 1
ATOM 1619 O O . ALA A 1 202 ? -27.370 6.004 7.468 1.00 84.69 202 ALA A O 1
ATOM 1620 N N . ALA A 1 203 ? -25.965 7.535 6.600 1.00 74.88 203 ALA A N 1
ATOM 1621 C CA . ALA A 1 203 ? -27.002 8.473 6.169 1.00 74.88 203 ALA A CA 1
ATOM 1622 C C . ALA A 1 203 ? -27.388 8.296 4.685 1.00 74.88 203 ALA A C 1
ATOM 1624 O O . ALA A 1 203 ? -28.322 8.943 4.217 1.00 74.88 203 ALA A O 1
ATOM 1625 N N . GLY A 1 204 ? -26.681 7.429 3.948 1.00 72.44 204 GLY A N 1
ATOM 1626 C CA . GLY A 1 204 ? -26.839 7.241 2.507 1.00 72.44 204 GLY A CA 1
ATOM 1627 C C . GLY A 1 204 ? -27.112 5.799 2.079 1.00 72.44 204 GLY A C 1
ATOM 1628 O O . GLY A 1 204 ? -27.173 4.873 2.887 1.00 72.44 204 GLY A O 1
ATOM 1629 N N . VAL A 1 205 ? -27.264 5.624 0.766 1.00 72.50 205 VAL A N 1
ATOM 1630 C CA . VAL A 1 205 ? -27.380 4.329 0.076 1.00 72.50 205 VAL A CA 1
ATOM 1631 C C . VAL A 1 205 ? -26.196 4.135 -0.877 1.00 72.50 205 VAL A C 1
ATOM 1633 O O . VAL A 1 205 ? -25.426 5.067 -1.119 1.00 72.50 205 VAL A O 1
ATOM 1636 N N . GLU A 1 206 ? -26.046 2.924 -1.420 1.00 73.19 206 GLU A N 1
ATOM 1637 C CA . GLU A 1 206 ? -24.954 2.561 -2.335 1.00 73.19 206 GLU A CA 1
ATOM 1638 C C . GLU A 1 206 ? -23.573 2.905 -1.753 1.00 73.19 206 GLU A C 1
ATOM 1640 O O . GLU A 1 206 ? -23.283 2.499 -0.631 1.00 73.19 206 GLU A O 1
ATOM 1645 N N . LEU A 1 207 ? -22.736 3.650 -2.493 1.00 66.50 207 LEU A N 1
ATOM 1646 C CA . LEU A 1 207 ? -21.371 4.046 -2.124 1.00 66.50 207 LEU A CA 1
ATOM 1647 C C . LEU A 1 207 ? -21.280 4.727 -0.750 1.00 66.50 207 LEU A C 1
ATOM 1649 O O . LEU A 1 207 ? -20.297 4.532 -0.048 1.00 66.50 207 LEU A O 1
ATOM 1653 N N . PHE A 1 208 ? -22.316 5.464 -0.348 1.00 66.50 208 PHE A N 1
ATOM 1654 C CA . PHE A 1 208 ? -22.359 6.220 0.910 1.00 66.50 208 PHE A CA 1
ATOM 1655 C C . PHE A 1 208 ? -23.042 5.455 2.057 1.00 66.50 208 PHE A C 1
ATOM 1657 O O . PHE A 1 208 ? -23.225 5.995 3.146 1.00 66.50 208 PHE A O 1
ATOM 1664 N N . GLY A 1 209 ? -23.466 4.213 1.800 1.00 62.00 209 GLY A N 1
ATOM 1665 C CA . GLY A 1 209 ? -24.139 3.340 2.763 1.00 62.00 209 GLY A CA 1
ATOM 1666 C C . GLY A 1 209 ? -23.404 2.034 3.054 1.00 62.00 209 GLY A C 1
ATOM 1667 O O . GLY A 1 209 ? -23.932 1.186 3.771 1.00 62.00 209 GLY A O 1
ATOM 1668 N N . ILE A 1 210 ? -22.214 1.828 2.485 1.00 68.81 210 ILE A N 1
ATOM 1669 C CA . ILE A 1 210 ? -21.458 0.592 2.694 1.00 68.81 210 ILE A CA 1
ATOM 1670 C C . ILE A 1 210 ? -20.670 0.677 3.990 1.00 68.81 210 ILE A C 1
ATOM 1672 O O . ILE A 1 210 ? -19.796 1.519 4.149 1.00 68.81 210 ILE A O 1
ATOM 1676 N N . SER A 1 211 ? -20.934 -0.279 4.872 1.00 64.88 211 SER A N 1
ATOM 1677 C CA . SER A 1 211 ? -20.191 -0.486 6.116 1.00 64.88 211 SER A CA 1
ATOM 1678 C C . SER A 1 211 ? -19.814 -1.959 6.316 1.00 64.88 211 SER A C 1
ATOM 1680 O O . SER A 1 211 ? -19.733 -2.446 7.444 1.00 64.88 211 SER A O 1
ATOM 1682 N N . SER A 1 212 ? -19.694 -2.711 5.219 1.00 66.75 212 SER A N 1
ATOM 1683 C CA . SER A 1 212 ? -19.483 -4.161 5.215 1.00 66.75 212 SER A CA 1
ATOM 1684 C C . SER A 1 212 ? -18.147 -4.527 4.589 1.00 66.75 212 SER A C 1
ATOM 1686 O O . SER A 1 212 ? -17.740 -3.888 3.621 1.00 66.75 212 SER A O 1
ATOM 1688 N N . TRP A 1 213 ? -17.585 -5.649 5.038 1.00 63.81 213 TRP A N 1
ATOM 1689 C CA . TRP A 1 213 ? -16.328 -6.239 4.583 1.00 63.81 213 TRP A CA 1
ATOM 1690 C C . TRP A 1 213 ? -16.491 -6.809 3.170 1.00 63.81 213 TRP A C 1
ATOM 1692 O O . TRP A 1 213 ? -16.621 -8.018 2.975 1.00 63.81 213 TRP A O 1
ATOM 1702 N N . ARG A 1 214 ? -16.564 -5.934 2.171 1.00 63.06 214 ARG A N 1
ATOM 1703 C CA . ARG A 1 214 ? -16.653 -6.322 0.765 1.00 63.06 214 ARG A CA 1
ATOM 1704 C C . ARG A 1 214 ? -15.313 -6.083 0.098 1.00 63.06 214 ARG A C 1
ATOM 1706 O O . ARG A 1 214 ? -14.708 -5.035 0.284 1.00 63.06 214 ARG A O 1
ATOM 1713 N N . ASN A 1 215 ? -14.880 -7.030 -0.715 1.00 45.72 215 ASN A N 1
ATOM 1714 C CA . ASN A 1 215 ? -13.799 -6.789 -1.653 1.00 45.72 215 ASN A CA 1
ATOM 1715 C C . ASN A 1 215 ? -14.453 -6.445 -2.996 1.00 45.72 215 ASN A C 1
ATOM 1717 O O . ASN A 1 215 ? -15.283 -7.222 -3.475 1.00 45.72 215 ASN A O 1
ATOM 1721 N N . ILE A 1 216 ? -14.161 -5.276 -3.570 1.00 43.09 216 ILE A N 1
ATOM 1722 C CA . ILE A 1 216 ? -14.508 -5.023 -4.975 1.00 43.09 216 ILE A CA 1
ATOM 1723 C C . ILE A 1 216 ? -13.394 -5.694 -5.777 1.00 43.09 216 ILE A C 1
ATOM 1725 O O . ILE A 1 216 ? -12.341 -5.098 -5.982 1.00 43.09 216 ILE A O 1
ATOM 1729 N N . ILE A 1 217 ? -13.602 -6.969 -6.116 1.00 30.75 217 ILE A N 1
ATOM 1730 C CA . ILE A 1 217 ? -12.676 -7.765 -6.936 1.00 30.75 217 ILE A CA 1
ATOM 1731 C C . ILE A 1 217 ? -12.805 -7.346 -8.400 1.00 30.75 217 ILE A C 1
ATOM 1733 O O . ILE A 1 217 ? -13.962 -7.261 -8.874 1.00 30.75 217 ILE A O 1
#

Mean predicted aligned error: 5.82 Å

pLDDT: mean 91.08, std 9.7, range [30.75, 98.69]